Protein AF-A0A1M5HD59-F1 (afdb_monomer_lite)

Secondary structure (DSSP, 8-state):
--SSSTTS-----TT-HHHHHHHHHHHTHHHHHHTS---------------------PPEEEPP---EEEEEEEEEEE-SEEEEESS--EEEEETTEEEEEES---SS-EEEEEEEEEEEEEEEES-GGGEEEEEEEEEEESSEEEEEEEETT--EEEEEESSS--TTSSSS-S-----EEE---EE-HHHHHSS-TTPEEEEEEEEEEEEEE-EEEEEEEEE-HHHHEEEEEEE-HHHHHHHHHHHHHHHHTS-EEEEEEEEE---TTSEEEETTEEEEGGGSPPPSSTT--TTEEEEEEEEE---EEE--

pLDDT: mean 87.32, std 13.29, range [47.0, 98.56]

Foldseek 3Di:
DPPVPVPDPDDDCPPPPVVVVVVVCVVCVVVVVVVVDDDPDDDDDDDDDDPDDDDDDWDWDADPWLFDWDKKFKDWAFAQKFWDDFDFDWAAPDAQKIKTKFFDPDWQPDEDAQDKDKGKTKMAGQHLPFWPFKWQFKKKKFQKKWKWKAAVVPTDTQDIDDDDDRPPVDDDHLHPVDTDMGTPRTTPSCRSNVDDRGGMMMIMMMGGDHGTMDIMTMMMIGGNQLRRIPDTDMDDPSVLVSLQVQVVCVVVVQKDDDKDQPAAQADPQQWHAHSNHIHHQVSGDPDSHPPYGSRRRMITDGMGGDDIDTDD

Sequence (312 aa):
MLLDATNRSRPDFSNDPVLNLSKNTDDNIDVISSGFGDCSAETTVKKSMIQTHVPDYQHCQRVEDQSADCEITHRYDASVIKHYDGPYNLKSCGTGCAELWIGKVGDNYWGGYCKIYEQYTRVQVTNPAAIVSATLEYAKWDDYMQVWVGKSGQEKKVWQGPNGNFPPETDGRCELSTSWERNPNTDVTQYFKNVNPGDVVTFKIRVSVSGNGEGFGRIRIHYDPAKAITKDEWSPQTCISAANTVIDGLKDGFAEGNVSCIDNSTDASGCTVVNGVRICGSQLSPSPINNIPPLCKKVSVKGSYDFCWFLL

Organism: NCBI:txid1123492

Radius of gyration: 49.55 Å; chains: 1; bounding box: 85×53×155 Å

Structure (mmCIF, N/CA/C/O backbone):
data_AF-A0A1M5HD59-F1
#
_entry.id   AF-A0A1M5HD59-F1
#
loop_
_atom_site.group_PDB
_atom_site.id
_atom_site.type_symbol
_atom_site.label_atom_id
_atom_site.label_alt_id
_atom_site.label_comp_id
_atom_site.label_asym_id
_atom_site.label_entity_id
_atom_site.label_seq_id
_atom_site.pdbx_PDB_ins_code
_atom_site.Cartn_x
_atom_site.Cartn_y
_atom_site.Cartn_z
_atom_site.occupancy
_atom_site.B_iso_or_equiv
_atom_site.auth_seq_id
_atom_site.auth_comp_id
_atom_site.auth_asym_id
_atom_site.auth_atom_id
_atom_site.pdbx_PDB_model_num
ATOM 1 N N . MET A 1 1 ? -20.603 -37.152 110.179 1.00 47.34 1 MET A N 1
ATOM 2 C CA . MET A 1 1 ? -19.918 -35.843 110.217 1.00 47.34 1 MET A CA 1
ATOM 3 C C . MET A 1 1 ? -20.963 -34.765 110.520 1.00 47.34 1 MET A C 1
ATOM 5 O O . MET A 1 1 ? -21.450 -34.109 109.619 1.00 47.34 1 MET A O 1
ATOM 9 N N . LEU A 1 2 ? -21.408 -34.694 111.780 1.00 50.03 2 LEU A N 1
ATOM 10 C CA . LEU A 1 2 ? -22.410 -33.734 112.293 1.00 50.03 2 LEU A CA 1
ATOM 11 C C . LEU A 1 2 ? -22.159 -33.387 113.781 1.00 50.03 2 LEU A C 1
ATOM 13 O O . LEU A 1 2 ? -22.925 -32.645 114.379 1.00 50.03 2 LEU A O 1
ATOM 17 N N . LEU A 1 3 ? -21.080 -33.914 114.379 1.00 54.75 3 LEU A N 1
ATOM 18 C CA . LEU A 1 3 ? -20.761 -33.789 115.809 1.00 54.75 3 LEU A CA 1
ATOM 19 C C . LEU A 1 3 ? -19.618 -32.796 116.105 1.00 54.75 3 LEU A C 1
ATOM 21 O O . LEU A 1 3 ? -19.398 -32.473 117.262 1.00 54.75 3 LEU A O 1
ATOM 25 N N . ASP A 1 4 ? -18.944 -32.252 115.084 1.00 53.78 4 ASP A N 1
ATOM 26 C CA . ASP A 1 4 ? -17.850 -31.268 115.247 1.00 53.78 4 ASP A CA 1
ATOM 27 C C . ASP A 1 4 ? -18.308 -29.795 115.185 1.00 53.78 4 ASP A C 1
ATOM 29 O O . ASP A 1 4 ? -17.497 -28.871 115.263 1.00 53.78 4 ASP A O 1
ATOM 33 N N . ALA A 1 5 ? -19.611 -29.539 115.028 1.00 58.25 5 ALA A N 1
ATOM 34 C CA . ALA A 1 5 ? -20.162 -28.180 114.959 1.00 58.25 5 ALA A CA 1
ATOM 35 C C . ALA A 1 5 ? -20.745 -27.681 116.295 1.00 58.25 5 ALA A C 1
ATOM 37 O O . ALA A 1 5 ? -20.927 -26.477 116.466 1.00 58.25 5 ALA A O 1
ATOM 38 N N . THR A 1 6 ? -21.025 -28.574 117.249 1.00 58.28 6 THR A N 1
ATOM 39 C CA . THR A 1 6 ? -21.633 -28.236 118.549 1.00 58.28 6 THR A CA 1
ATOM 40 C C . THR A 1 6 ? -20.643 -27.674 119.566 1.00 58.28 6 THR A C 1
ATOM 42 O O . THR A 1 6 ? -21.078 -27.025 120.510 1.00 58.28 6 THR A O 1
ATOM 45 N N . ASN A 1 7 ? -19.334 -27.869 119.366 1.00 56.62 7 ASN A N 1
ATOM 46 C CA . ASN A 1 7 ? -18.291 -27.442 120.309 1.00 56.62 7 ASN A CA 1
ATOM 47 C C . ASN A 1 7 ? -17.464 -26.236 119.821 1.00 56.62 7 ASN A C 1
ATOM 49 O O . ASN A 1 7 ? -16.378 -25.968 120.331 1.00 56.62 7 ASN A O 1
ATOM 53 N N . ARG A 1 8 ? -17.956 -25.509 118.809 1.00 58.41 8 ARG A N 1
ATOM 54 C CA . ARG A 1 8 ? -17.346 -24.246 118.375 1.00 58.41 8 ARG A CA 1
ATOM 55 C C . ARG A 1 8 ? -17.816 -23.125 119.298 1.00 58.41 8 ARG A C 1
ATOM 57 O O . ARG A 1 8 ? -19.021 -22.963 119.487 1.00 58.41 8 ARG A O 1
ATOM 64 N N . SER A 1 9 ? -16.883 -22.341 119.838 1.00 63.44 9 SER A N 1
ATOM 65 C CA . SER A 1 9 ? -17.206 -21.093 120.531 1.00 63.44 9 SER A CA 1
ATOM 66 C C . SER A 1 9 ? -18.021 -20.211 119.585 1.00 63.44 9 SER A C 1
ATOM 68 O O . SER A 1 9 ? -17.543 -19.789 118.531 1.00 63.44 9 SER A O 1
ATOM 70 N N . ARG A 1 10 ? -19.297 -19.988 119.912 1.00 66.94 10 ARG A N 1
ATOM 71 C CA . ARG A 1 10 ? -20.114 -19.024 119.176 1.00 66.94 10 ARG A CA 1
ATOM 72 C C . ARG A 1 10 ? -19.597 -17.630 119.530 1.00 66.94 10 ARG A C 1
ATOM 74 O O . ARG A 1 10 ? -19.487 -17.346 120.723 1.00 66.94 10 ARG A O 1
ATOM 81 N N . PRO A 1 11 ? -19.258 -16.788 118.542 1.00 68.06 11 PRO A N 1
ATOM 82 C CA . PRO A 1 11 ? -18.912 -15.404 118.817 1.00 68.06 11 PRO A CA 1
ATOM 83 C C . PRO A 1 11 ? -20.085 -14.724 119.529 1.00 68.06 11 PRO A C 1
ATOM 85 O O . PRO A 1 11 ? -21.240 -14.897 119.133 1.00 68.06 11 PRO A O 1
ATOM 88 N N . ASP A 1 12 ? -19.792 -14.005 120.608 1.00 74.81 12 ASP A N 1
ATOM 89 C CA . ASP A 1 12 ? -20.788 -13.222 121.327 1.00 74.81 12 ASP A CA 1
ATOM 90 C C . ASP A 1 12 ? -21.023 -11.903 120.582 1.00 74.81 12 ASP A C 1
ATOM 92 O O . ASP A 1 12 ? -20.152 -11.037 120.535 1.00 74.81 12 ASP A O 1
ATOM 96 N N . PHE A 1 13 ? -22.207 -11.768 119.986 1.00 74.81 13 PHE A N 1
ATOM 97 C CA . PHE A 1 13 ? -22.618 -10.577 119.241 1.00 74.81 13 PHE A CA 1
ATOM 98 C C . PHE A 1 13 ? -23.458 -9.604 120.084 1.00 74.81 13 PHE A C 1
ATOM 100 O O . PHE A 1 13 ? -24.088 -8.701 119.535 1.00 74.81 13 PHE A O 1
ATOM 107 N N . SER A 1 14 ? -23.508 -9.774 121.410 1.00 75.19 14 SER A N 1
ATOM 108 C CA . SER A 1 14 ? -24.253 -8.876 122.307 1.00 75.19 14 SER A CA 1
ATOM 109 C C . SER A 1 14 ? -23.778 -7.417 122.226 1.00 75.19 14 SER A C 1
ATOM 111 O O . SER A 1 14 ? -24.591 -6.500 122.329 1.00 75.19 14 SER A O 1
ATOM 113 N N . ASN A 1 15 ? -22.489 -7.201 121.947 1.00 77.38 15 ASN A N 1
ATOM 114 C CA . ASN A 1 15 ? -21.876 -5.879 121.789 1.00 77.38 15 ASN A CA 1
ATOM 115 C C . ASN A 1 15 ? -21.455 -5.569 120.342 1.00 77.38 15 ASN A C 1
ATOM 117 O O . ASN A 1 15 ? -20.675 -4.643 120.123 1.00 77.38 15 ASN A O 1
ATOM 121 N N . ASP A 1 16 ? -21.939 -6.332 119.356 1.00 81.50 16 ASP A N 1
ATOM 122 C CA . ASP A 1 16 ? -21.619 -6.074 117.952 1.00 81.50 16 ASP A CA 1
ATOM 123 C C . ASP A 1 16 ? -22.315 -4.778 117.477 1.00 81.50 16 ASP A C 1
ATOM 125 O O . ASP A 1 16 ? -23.548 -4.699 117.510 1.00 81.50 16 ASP A O 1
ATOM 129 N N . PRO A 1 17 ? -21.565 -3.747 117.043 1.00 81.12 17 PRO A N 1
ATOM 130 C CA . PRO A 1 17 ? -22.143 -2.455 116.671 1.00 81.12 17 PRO A CA 1
ATOM 131 C C . PRO A 1 17 ? -23.112 -2.539 115.487 1.00 81.12 17 PRO A C 1
ATOM 133 O O . PRO A 1 17 ? -24.072 -1.773 115.422 1.00 81.12 17 PRO A O 1
ATOM 136 N N . VAL A 1 18 ? -22.870 -3.466 114.556 1.00 81.75 18 VAL A N 1
ATOM 137 C CA . VAL A 1 18 ? -23.681 -3.638 113.347 1.00 81.75 18 VAL A CA 1
ATOM 138 C C . VAL A 1 18 ? -24.975 -4.365 113.696 1.00 81.75 18 VAL A C 1
ATOM 140 O O . VAL A 1 18 ? -26.053 -3.910 113.317 1.00 81.75 18 VAL A O 1
ATOM 143 N N . LEU A 1 19 ? -24.894 -5.437 114.490 1.00 82.62 19 LEU A N 1
ATOM 144 C CA . LEU A 1 19 ? -26.078 -6.176 114.931 1.00 82.62 19 LEU A CA 1
ATOM 145 C C . LEU A 1 19 ? -26.983 -5.317 115.829 1.00 82.62 19 LEU A C 1
ATOM 147 O O . LEU A 1 19 ? -28.208 -5.408 115.744 1.00 82.62 19 LEU A O 1
ATOM 151 N N . ASN A 1 20 ? -26.394 -4.463 116.667 1.00 83.06 20 ASN A N 1
ATOM 152 C CA . ASN A 1 20 ? -27.149 -3.553 117.526 1.00 83.06 20 ASN A CA 1
ATOM 153 C C . ASN A 1 20 ? -27.851 -2.442 116.732 1.00 83.06 20 ASN A C 1
ATOM 155 O O . ASN A 1 20 ? -28.972 -2.076 117.080 1.00 83.06 20 ASN A O 1
ATOM 159 N N . LEU A 1 21 ? -27.25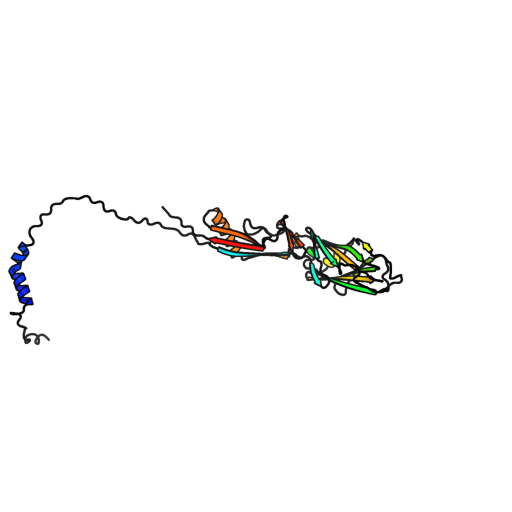8 -1.960 115.634 1.00 83.19 21 LEU A N 1
ATOM 160 C CA . LEU A 1 21 ? -27.923 -1.021 114.725 1.00 83.19 21 LEU A CA 1
ATOM 161 C C . LEU A 1 21 ? -29.128 -1.663 114.023 1.00 83.19 21 LEU A C 1
ATOM 163 O O . LEU A 1 21 ? -30.189 -1.043 113.931 1.00 83.19 21 LEU A O 1
ATOM 167 N N . SER A 1 22 ? -28.984 -2.906 113.554 1.00 82.25 22 SER A N 1
ATOM 168 C CA . SER A 1 22 ? -30.086 -3.636 112.918 1.00 82.25 22 SER A CA 1
ATOM 169 C C . SER A 1 22 ? -31.239 -3.877 113.893 1.00 82.25 22 SER A C 1
ATOM 171 O O . SER A 1 22 ? -32.378 -3.580 113.551 1.00 82.25 22 SER A O 1
ATOM 173 N N . LYS A 1 23 ? -30.946 -4.304 115.131 1.00 82.62 23 LYS A N 1
ATOM 174 C CA . LYS A 1 23 ? -31.964 -4.448 116.188 1.00 82.62 23 LYS A CA 1
ATOM 175 C C . LYS A 1 23 ? -32.664 -3.126 116.496 1.00 82.62 23 LYS A C 1
ATOM 177 O O . LYS A 1 23 ? -33.879 -3.093 116.573 1.00 82.62 23 LYS A O 1
ATOM 182 N N . ASN A 1 24 ? -31.912 -2.029 116.595 1.00 82.25 24 ASN A N 1
ATOM 183 C CA . ASN A 1 24 ? -32.491 -0.707 116.835 1.00 82.25 24 ASN A CA 1
ATOM 184 C C . ASN A 1 24 ? -33.415 -0.259 115.686 1.00 82.25 24 ASN A C 1
ATOM 186 O O . ASN A 1 24 ? -34.440 0.365 115.934 1.00 82.25 24 ASN A O 1
ATOM 190 N N . THR A 1 25 ? -33.077 -0.598 114.439 1.00 79.19 25 THR A N 1
ATOM 191 C CA . THR A 1 25 ? -33.908 -0.279 113.265 1.00 79.19 25 THR A CA 1
ATOM 192 C C . THR A 1 25 ? -35.214 -1.076 113.271 1.00 79.19 25 THR A C 1
ATOM 194 O O . THR A 1 25 ? -36.268 -0.494 113.027 1.00 79.19 25 THR A O 1
ATOM 197 N N . ASP A 1 26 ? -35.156 -2.368 113.604 1.00 81.19 26 ASP A N 1
ATOM 198 C CA . ASP A 1 26 ? -36.345 -3.219 113.757 1.00 81.19 26 ASP A CA 1
ATOM 199 C C . ASP A 1 26 ? -37.217 -2.771 114.942 1.00 81.19 26 ASP A C 1
ATOM 201 O O . ASP A 1 26 ? -38.430 -2.641 114.798 1.00 81.19 26 ASP A O 1
ATOM 205 N N . ASP A 1 27 ? -36.614 -2.450 116.090 1.00 82.94 27 ASP A N 1
ATOM 206 C CA . ASP A 1 27 ? -37.340 -1.993 117.284 1.00 82.94 27 ASP A CA 1
ATOM 207 C C . ASP A 1 27 ? -38.029 -0.629 117.069 1.00 82.94 27 ASP A C 1
ATOM 209 O O . ASP A 1 27 ? -38.983 -0.294 117.771 1.00 82.94 27 ASP A O 1
ATOM 213 N N . ASN A 1 28 ? -37.566 0.163 116.094 1.00 78.50 28 ASN A N 1
ATOM 214 C CA . ASN A 1 28 ? -38.138 1.462 115.723 1.00 78.50 28 ASN A CA 1
ATOM 215 C C . ASN A 1 28 ? -38.838 1.440 114.351 1.00 78.50 28 ASN A C 1
ATOM 217 O O . ASN A 1 28 ? -39.104 2.505 113.778 1.00 78.50 28 ASN A O 1
ATOM 221 N N . ILE A 1 29 ? -39.167 0.253 113.823 1.00 77.00 29 ILE A N 1
ATOM 222 C CA . ILE A 1 29 ? -39.794 0.102 112.503 1.00 77.00 29 ILE A CA 1
ATOM 223 C C . ILE A 1 29 ? -41.132 0.848 112.416 1.00 77.00 29 ILE A C 1
ATOM 225 O O . ILE A 1 29 ? -41.450 1.420 111.376 1.00 77.00 29 ILE A O 1
ATOM 229 N N . ASP A 1 30 ? -41.869 0.947 113.525 1.00 74.38 30 ASP A N 1
ATOM 230 C CA . ASP A 1 30 ? -43.145 1.662 113.588 1.00 74.38 30 ASP A CA 1
ATOM 231 C C . ASP A 1 30 ? -42.960 3.177 113.383 1.00 74.38 30 ASP A C 1
ATOM 233 O O . ASP A 1 30 ? -43.722 3.807 112.646 1.00 74.38 30 ASP A O 1
ATOM 237 N N . VAL A 1 31 ? -41.888 3.765 113.931 1.00 72.06 31 VAL A N 1
ATOM 238 C CA . VAL A 1 31 ? -41.534 5.183 113.723 1.00 72.06 31 VAL A CA 1
ATOM 239 C C . VAL A 1 31 ? -41.096 5.422 112.278 1.00 72.06 31 VAL A C 1
ATOM 241 O O . VAL A 1 31 ? -41.508 6.405 111.663 1.00 72.06 31 VAL A O 1
ATOM 244 N N . ILE A 1 32 ? -40.320 4.501 111.704 1.00 64.00 32 ILE A N 1
ATOM 245 C CA . ILE A 1 32 ? -39.890 4.558 110.301 1.00 64.00 32 ILE A CA 1
ATOM 246 C C . ILE A 1 32 ? -41.101 4.431 109.362 1.00 64.00 32 ILE A C 1
ATOM 248 O O . ILE A 1 32 ? -41.210 5.179 108.390 1.00 64.00 32 ILE A O 1
ATOM 252 N N . SER A 1 33 ? -42.050 3.549 109.683 1.00 66.06 33 SER A N 1
ATOM 253 C CA . SER A 1 33 ? -43.270 3.329 108.899 1.00 66.06 33 SER A CA 1
ATOM 254 C C . SER A 1 33 ? -44.209 4.541 108.907 1.00 66.06 33 SER A C 1
ATOM 256 O O . SER A 1 33 ? -44.838 4.832 107.892 1.00 66.06 33 SER A O 1
ATOM 258 N N . SER A 1 34 ? -44.225 5.321 109.996 1.00 66.25 34 SER A N 1
ATOM 259 C CA . SER A 1 34 ? -45.020 6.554 110.098 1.00 66.25 34 SER A CA 1
ATOM 260 C C . SER A 1 34 ? -44.569 7.671 109.139 1.00 66.25 34 SER A C 1
ATOM 262 O O . SER A 1 34 ? -45.355 8.563 108.819 1.00 66.25 34 SER A O 1
ATOM 264 N N . GLY A 1 35 ? -43.326 7.607 108.637 1.00 61.75 35 GLY A N 1
ATOM 265 C CA . GLY A 1 35 ? -42.782 8.523 107.628 1.00 61.75 35 GLY A CA 1
ATOM 266 C C . GLY A 1 35 ? -43.200 8.201 106.188 1.00 61.75 35 GLY A C 1
ATOM 267 O O . GLY A 1 35 ? -43.028 9.037 105.303 1.00 61.75 35 GLY A O 1
ATOM 268 N N . PHE A 1 36 ? -43.785 7.025 105.947 1.00 64.88 36 PHE A N 1
ATOM 269 C CA . PHE A 1 36 ? -44.321 6.606 104.647 1.00 64.88 36 PHE A CA 1
ATOM 270 C C . PHE A 1 36 ? -45.836 6.854 104.571 1.00 64.88 36 PHE A C 1
ATOM 272 O O . PHE A 1 36 ? -46.608 5.972 104.200 1.00 64.88 36 PHE A O 1
ATOM 279 N N . GLY A 1 37 ? -46.254 8.059 104.975 1.00 57.94 37 GLY A N 1
ATOM 280 C CA . GLY A 1 37 ? -47.652 8.479 105.037 1.00 57.94 37 GLY A CA 1
ATOM 281 C C . GLY A 1 37 ? -48.411 8.342 103.710 1.00 57.94 37 GLY A C 1
ATOM 282 O O . GLY A 1 37 ? -47.865 8.595 102.638 1.00 57.94 37 GLY A O 1
ATOM 283 N N . ASP A 1 38 ? -49.680 7.946 103.847 1.00 59.62 38 ASP A N 1
ATOM 284 C CA . ASP A 1 38 ? -50.772 7.864 102.865 1.00 59.62 38 ASP A CA 1
ATOM 285 C C . ASP A 1 38 ? -50.525 8.573 101.518 1.00 59.62 38 ASP A C 1
ATOM 287 O O . ASP A 1 38 ? -50.699 9.785 101.365 1.00 59.62 38 ASP A O 1
ATOM 291 N N . CYS A 1 39 ? -50.201 7.795 100.484 1.00 56.88 39 CYS A N 1
ATOM 292 C CA . CYS A 1 39 ? -50.244 8.275 99.106 1.00 56.88 39 CYS A CA 1
ATOM 293 C C . CYS A 1 39 ? -51.705 8.372 98.632 1.00 56.88 39 CYS A C 1
ATOM 295 O O . CYS A 1 39 ? -52.216 7.453 97.991 1.00 56.88 39 CYS A O 1
ATOM 297 N N . SER A 1 40 ? -52.381 9.496 98.876 1.00 64.94 40 SER A N 1
ATOM 298 C CA . SER A 1 40 ? -53.575 9.848 98.097 1.00 64.94 40 SER A CA 1
ATOM 299 C C . SER A 1 40 ? -53.141 10.414 96.738 1.00 64.94 40 SER A C 1
ATOM 301 O O . SER A 1 40 ? -52.566 11.500 96.670 1.00 64.94 40 SER A O 1
ATOM 303 N N . ALA A 1 41 ? -53.386 9.678 95.652 1.00 56.69 41 ALA A N 1
ATOM 304 C CA . ALA A 1 41 ? -53.026 10.096 94.298 1.00 56.69 41 ALA A CA 1
ATOM 305 C C . ALA A 1 41 ? -54.149 10.922 93.641 1.00 56.69 41 ALA A C 1
ATOM 307 O O . ALA A 1 41 ? -55.223 10.395 93.349 1.00 56.69 41 ALA A O 1
ATOM 308 N N . GLU A 1 42 ? -53.889 12.195 93.335 1.00 56.62 42 GLU A N 1
ATOM 309 C CA . GLU A 1 42 ? -54.708 12.973 92.396 1.00 56.62 42 GLU A CA 1
ATOM 310 C C . GLU A 1 42 ? -54.267 12.686 90.951 1.00 56.62 42 GLU A C 1
ATOM 312 O O . GLU A 1 42 ? -53.124 12.933 90.563 1.00 56.62 42 GLU A O 1
ATOM 317 N N . THR A 1 43 ? -55.177 12.183 90.115 1.00 50.88 43 THR A N 1
ATOM 318 C CA . THR A 1 43 ? -54.927 11.966 88.682 1.00 50.88 43 THR A CA 1
ATOM 319 C C . THR A 1 43 ? -55.244 13.233 87.890 1.00 50.88 43 THR A C 1
ATOM 321 O O . THR A 1 43 ? -56.374 13.460 87.467 1.00 50.88 43 THR A O 1
ATOM 324 N N . THR A 1 44 ? -54.233 14.065 87.632 1.00 59.38 44 THR A N 1
ATOM 325 C CA . THR A 1 44 ? -54.330 15.127 86.615 1.00 59.38 44 THR A CA 1
ATOM 326 C C . THR A 1 44 ? -53.630 14.701 85.325 1.00 59.38 44 THR A C 1
ATOM 328 O O . THR A 1 44 ? -52.411 14.553 85.265 1.00 59.38 44 THR A O 1
ATOM 331 N N . VAL A 1 45 ? -54.402 14.515 84.249 1.00 56.12 45 VAL A N 1
ATOM 332 C CA . VAL A 1 45 ? -53.867 14.233 82.908 1.00 56.12 45 VAL A CA 1
ATOM 333 C C . VAL A 1 45 ? -53.370 15.541 82.286 1.00 56.12 45 VAL A C 1
ATOM 335 O O . VAL A 1 45 ? -54.150 16.313 81.729 1.00 56.12 45 VAL A O 1
ATOM 338 N N . LYS A 1 46 ? -52.062 15.806 82.352 1.00 60.16 46 LYS A N 1
ATOM 339 C CA . LYS A 1 46 ? -51.435 16.865 81.547 1.00 60.16 46 LYS A CA 1
ATOM 340 C C . LYS A 1 46 ? -51.111 16.316 80.159 1.00 60.16 46 LYS A C 1
ATOM 342 O O . LYS A 1 46 ? -50.238 15.464 80.017 1.00 60.16 46 LYS A O 1
ATOM 347 N N . LYS A 1 47 ? -51.792 16.816 79.122 1.00 54.16 47 LYS A N 1
ATOM 348 C CA . LYS A 1 47 ? -51.393 16.565 77.729 1.00 54.16 47 LYS A CA 1
ATOM 349 C C . LYS A 1 47 ? -50.022 17.199 77.484 1.00 54.16 47 LYS A C 1
ATOM 351 O O . LYS A 1 47 ? -49.895 18.418 77.482 1.00 54.16 47 LYS A O 1
ATOM 356 N N . SER A 1 48 ? -49.023 16.355 77.269 1.00 58.97 48 SER A N 1
ATOM 357 C CA . SER A 1 48 ? -47.694 16.727 76.793 1.00 58.97 48 SER A CA 1
ATOM 358 C C . SER A 1 48 ? -47.524 16.176 75.379 1.00 58.97 48 SER A C 1
ATOM 360 O O . SER A 1 48 ? -47.882 15.026 75.124 1.00 58.97 48 SER A O 1
ATOM 362 N N . MET A 1 49 ? -47.014 16.990 74.453 1.00 59.34 49 MET A N 1
ATOM 363 C CA . MET A 1 49 ? -46.573 16.510 73.144 1.00 59.34 49 MET A CA 1
ATOM 364 C C . MET A 1 49 ? -45.104 16.108 73.252 1.00 59.34 49 MET A C 1
ATOM 366 O O . MET A 1 49 ? -44.238 16.958 73.440 1.00 59.34 49 MET A O 1
ATOM 370 N N . ILE A 1 50 ? -44.828 14.813 73.126 1.00 61.41 50 ILE A N 1
ATOM 371 C CA . ILE A 1 50 ? -43.467 14.302 72.963 1.00 61.41 50 ILE A CA 1
ATOM 372 C C . ILE A 1 50 ? -43.156 14.382 71.465 1.00 61.41 50 ILE A C 1
ATOM 374 O O . ILE A 1 50 ? -43.763 13.655 70.679 1.00 61.41 50 ILE A O 1
ATOM 378 N N . GLN A 1 51 ? -42.241 15.263 71.048 1.00 60.66 51 GLN A N 1
ATOM 379 C CA . GLN A 1 51 ? -41.669 15.174 69.701 1.00 60.66 51 GLN A CA 1
ATOM 380 C C . GLN A 1 51 ? -40.779 13.931 69.657 1.00 60.66 51 GLN A C 1
ATOM 382 O O . GLN A 1 51 ? -39.682 13.927 70.209 1.00 60.66 51 GLN A O 1
ATOM 387 N N . THR A 1 52 ? -41.273 12.857 69.046 1.00 59.94 52 THR A N 1
ATOM 388 C CA . THR A 1 52 ? -40.453 11.685 68.745 1.00 59.94 52 THR A CA 1
ATOM 389 C C . THR A 1 52 ? -39.888 11.835 67.337 1.00 59.94 52 THR A C 1
ATOM 391 O O . THR A 1 52 ? -40.606 12.224 66.415 1.00 59.94 52 THR A O 1
ATOM 394 N N . HIS A 1 53 ? -38.597 11.561 67.165 1.00 64.69 53 HIS A N 1
ATOM 395 C CA . HIS A 1 53 ? -38.005 11.454 65.840 1.00 64.69 53 HIS A CA 1
ATOM 396 C C . HIS A 1 53 ? -38.473 10.129 65.234 1.00 64.69 53 HIS A C 1
ATOM 398 O O . HIS A 1 53 ? -38.015 9.070 65.656 1.00 64.69 53 HIS A O 1
ATOM 404 N N . VAL A 1 54 ? -39.366 10.178 64.248 1.00 71.25 54 VAL A N 1
ATOM 405 C CA . VAL A 1 54 ? -39.664 9.020 63.396 1.00 71.25 54 VAL A CA 1
ATOM 406 C C . VAL A 1 54 ? -38.598 8.999 62.301 1.00 71.25 54 VAL A C 1
ATOM 408 O O . VAL A 1 54 ? -38.573 9.929 61.496 1.00 71.25 54 VAL A O 1
ATOM 411 N N . PRO A 1 55 ? -37.665 8.030 62.286 1.00 64.94 55 PRO A N 1
ATOM 412 C CA . PRO A 1 55 ? -36.673 7.961 61.227 1.00 64.94 55 PRO A CA 1
ATOM 413 C C . PRO A 1 55 ? -37.353 7.608 59.911 1.00 64.94 55 PRO A C 1
ATOM 415 O O . PRO A 1 55 ? -38.118 6.647 59.848 1.00 64.94 55 PRO A O 1
ATOM 418 N N . ASP A 1 56 ? -37.067 8.391 58.876 1.00 71.06 56 ASP A N 1
ATOM 419 C CA . ASP A 1 56 ? -37.408 8.029 57.508 1.00 71.06 56 ASP A CA 1
ATOM 420 C C . ASP A 1 56 ? -36.396 6.980 57.029 1.00 71.06 56 ASP A C 1
ATOM 422 O O . ASP A 1 56 ? -35.216 7.275 56.817 1.00 71.06 56 ASP A O 1
ATOM 426 N N . TYR A 1 57 ? -3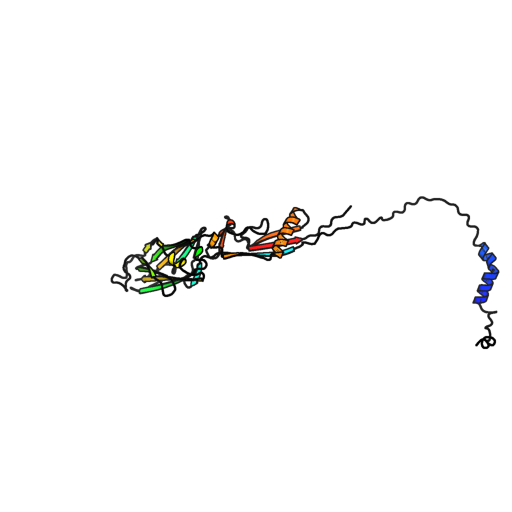6.837 5.724 56.962 1.00 64.94 57 TYR A N 1
ATOM 427 C CA . TYR A 1 57 ? -36.020 4.612 56.494 1.00 64.94 57 TYR A CA 1
ATOM 428 C C . TYR A 1 57 ? -36.223 4.446 54.996 1.00 64.94 57 TYR A C 1
ATOM 430 O O . TYR A 1 57 ? -37.161 3.790 54.552 1.00 64.94 57 TYR A O 1
ATOM 438 N N . GLN A 1 58 ? -35.307 5.012 54.220 1.00 64.00 58 GLN A N 1
ATOM 439 C CA . GLN A 1 58 ? -35.314 4.844 52.778 1.00 64.00 58 GLN A CA 1
ATOM 440 C C . GLN A 1 58 ? -34.455 3.636 52.386 1.00 64.00 58 GLN A C 1
ATOM 442 O O . GLN A 1 58 ? -33.291 3.521 52.779 1.00 64.00 58 GLN A O 1
ATOM 447 N N . HIS A 1 59 ? -35.026 2.720 51.605 1.00 59.19 59 HIS A N 1
ATOM 448 C CA . HIS A 1 59 ? -34.296 1.592 51.035 1.00 59.19 59 HIS A CA 1
ATOM 449 C C . HIS A 1 59 ? -33.926 1.904 49.588 1.00 59.19 59 HIS A C 1
ATOM 451 O O . HIS A 1 59 ? -34.797 2.181 48.767 1.00 59.19 59 HIS A O 1
ATOM 457 N N . CYS A 1 60 ? -32.630 1.831 49.280 1.00 62.16 60 CYS A N 1
ATOM 458 C CA . CYS A 1 60 ? -32.150 1.872 47.907 1.00 62.16 60 CYS A CA 1
ATOM 459 C C . CYS A 1 60 ? -31.947 0.450 47.383 1.00 62.16 60 CYS A C 1
ATOM 461 O O . CYS A 1 60 ? -31.175 -0.331 47.949 1.00 62.16 60 CYS A O 1
ATOM 463 N N . GLN A 1 61 ? -32.599 0.131 46.267 1.00 61.06 61 GLN A N 1
ATOM 464 C CA . GLN A 1 61 ? -32.183 -0.990 45.434 1.00 61.06 61 GLN A CA 1
ATOM 465 C C . GLN A 1 61 ? -31.027 -0.515 44.550 1.00 61.06 61 GLN A C 1
ATOM 467 O O . GLN A 1 61 ? -31.224 0.294 43.644 1.00 61.06 61 GLN A O 1
ATOM 472 N N . ARG A 1 62 ? -29.812 -0.997 44.835 1.00 59.72 62 ARG A N 1
ATOM 473 C CA . ARG A 1 62 ? -28.658 -0.769 43.959 1.00 59.72 62 ARG A CA 1
ATOM 474 C C . ARG A 1 62 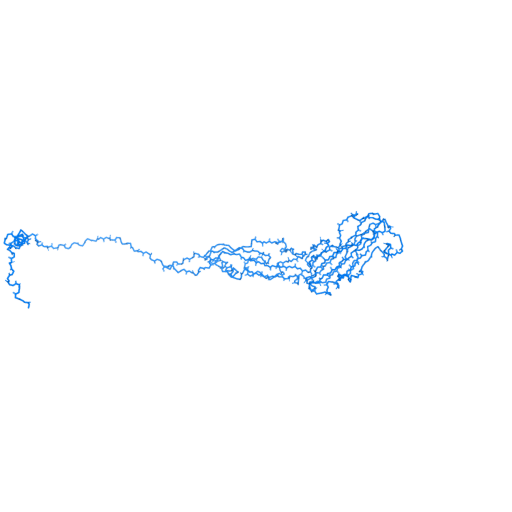? -28.821 -1.618 42.706 1.00 59.72 62 ARG A C 1
ATOM 476 O O . ARG A 1 62 ? -28.938 -2.839 42.802 1.00 59.72 62 ARG A O 1
ATOM 483 N N . VAL A 1 63 ? -28.826 -0.960 41.553 1.00 66.31 63 VAL A N 1
ATOM 484 C CA . VAL A 1 63 ? -28.689 -1.629 40.256 1.00 66.31 63 VAL A CA 1
ATOM 485 C C . VAL A 1 63 ? -27.296 -2.263 40.174 1.00 66.31 63 VAL A C 1
ATOM 487 O O . VAL A 1 63 ? -26.377 -1.833 40.879 1.00 66.31 63 VAL A O 1
ATOM 490 N N . GLU A 1 64 ? -27.134 -3.306 39.355 1.00 70.75 64 GLU A N 1
ATOM 491 C CA . GLU A 1 64 ? -25.803 -3.860 39.087 1.00 70.75 64 GLU A CA 1
ATOM 492 C C . GLU A 1 64 ? -24.878 -2.755 38.569 1.00 70.75 64 GLU A C 1
ATOM 494 O O . GLU A 1 64 ? -25.237 -2.006 37.661 1.00 70.75 64 GLU A O 1
ATOM 499 N N . ASP A 1 65 ? -23.694 -2.648 39.170 1.00 76.88 65 ASP A N 1
ATOM 500 C CA . ASP A 1 65 ? -22.698 -1.654 38.789 1.00 76.88 65 ASP A CA 1
ATOM 501 C C . ASP A 1 65 ? -22.076 -2.047 37.444 1.00 76.88 65 ASP A C 1
ATOM 503 O O . ASP A 1 65 ? -21.350 -3.037 37.342 1.00 76.88 65 ASP A O 1
ATOM 507 N N . GLN A 1 66 ? -22.399 -1.269 36.413 1.00 82.50 66 GLN A N 1
ATOM 508 C CA . GLN A 1 66 ? -21.888 -1.424 35.051 1.00 82.50 66 GLN A CA 1
ATOM 509 C C . GLN A 1 66 ? -20.850 -0.337 34.715 1.00 82.50 66 GLN A C 1
ATOM 511 O O . GLN A 1 66 ? -20.626 -0.027 33.541 1.00 82.50 66 GLN A O 1
ATOM 516 N N . SER A 1 67 ? -20.233 0.276 35.734 1.00 87.00 67 SER A N 1
ATOM 517 C CA . SER A 1 67 ? -19.175 1.273 35.551 1.00 87.00 67 SER A CA 1
ATOM 518 C C . SER A 1 67 ? -17.997 0.692 34.772 1.00 87.00 67 SER A C 1
ATOM 520 O O . SER A 1 67 ? -17.604 -0.463 34.948 1.00 87.00 67 SER A O 1
ATOM 522 N N . ALA A 1 68 ? -17.405 1.512 33.910 1.00 91.00 68 ALA A N 1
ATOM 523 C CA . ALA A 1 68 ? -16.313 1.101 33.046 1.00 91.00 68 ALA A CA 1
ATOM 524 C C . ALA A 1 68 ? -15.306 2.235 32.854 1.00 91.00 68 ALA A C 1
ATOM 526 O O . ALA A 1 68 ? -15.680 3.357 32.521 1.00 91.00 68 ALA A O 1
ATOM 527 N N . ASP A 1 69 ? -14.023 1.913 33.001 1.00 95.88 69 ASP A N 1
ATOM 528 C CA . ASP A 1 69 ? -12.903 2.736 32.542 1.00 95.88 69 ASP A CA 1
ATOM 529 C C . ASP A 1 69 ? -11.967 1.832 31.737 1.00 95.88 69 ASP A C 1
ATOM 531 O O . ASP A 1 69 ? -11.262 0.980 32.288 1.00 95.88 69 ASP A O 1
ATOM 535 N N . CYS A 1 70 ? -12.062 1.913 30.412 1.00 96.75 70 CYS A N 1
ATOM 536 C CA . CYS A 1 70 ? -11.305 1.050 29.515 1.00 96.75 70 CYS A CA 1
ATOM 537 C C . CYS A 1 70 ? -11.108 1.677 28.129 1.00 96.75 70 CYS A C 1
ATOM 539 O O . CYS A 1 70 ? -11.761 2.648 27.744 1.00 96.75 70 CYS A O 1
ATOM 541 N N . GLU A 1 71 ? -10.186 1.099 27.356 1.00 97.75 71 GLU A N 1
ATOM 542 C CA . GLU A 1 71 ? -9.928 1.491 25.971 1.00 97.75 71 GLU A CA 1
ATOM 543 C C . GLU A 1 71 ? -10.238 0.348 25.003 1.00 97.75 71 GLU A C 1
ATOM 545 O O . GLU A 1 71 ? -9.915 -0.818 25.251 1.00 97.75 71 GLU A O 1
ATOM 550 N N . ILE A 1 72 ? -10.816 0.703 23.856 1.00 98.00 72 ILE A N 1
ATOM 551 C CA . ILE A 1 72 ? -11.064 -0.207 22.736 1.00 98.00 72 ILE A CA 1
ATOM 552 C C . ILE A 1 72 ? -10.119 0.180 21.609 1.00 98.00 72 ILE A C 1
ATOM 554 O O . ILE A 1 72 ? -10.010 1.349 21.247 1.00 98.00 72 ILE A O 1
ATOM 558 N N . THR A 1 73 ? -9.448 -0.809 21.034 1.00 97.81 73 THR A N 1
ATOM 559 C CA . THR A 1 73 ? -8.596 -0.658 19.857 1.00 97.81 73 THR A CA 1
ATOM 560 C C . THR A 1 73 ? -9.269 -1.275 18.638 1.00 97.81 73 THR A C 1
ATOM 562 O O . THR A 1 73 ? -9.662 -2.447 18.660 1.00 97.81 73 THR A O 1
ATOM 565 N N . HIS A 1 74 ? -9.311 -0.512 17.550 1.00 96.94 74 HIS A N 1
ATOM 566 C CA . HIS A 1 74 ? -9.662 -0.987 16.219 1.00 96.94 74 HIS A CA 1
ATOM 567 C C . HIS A 1 74 ? -8.391 -1.191 15.399 1.00 96.94 74 HIS A C 1
ATOM 569 O O . HIS A 1 74 ? -7.663 -0.250 15.074 1.00 96.94 74 HIS A O 1
ATOM 575 N N . ARG A 1 75 ? -8.088 -2.448 15.091 1.00 94.31 75 ARG A N 1
ATOM 576 C CA . ARG A 1 75 ? -6.943 -2.828 14.268 1.00 94.31 75 ARG A CA 1
ATOM 577 C C . ARG A 1 75 ? -7.431 -3.069 12.852 1.00 94.31 75 ARG A C 1
ATOM 579 O O . ARG A 1 75 ? -7.906 -4.160 12.551 1.00 94.31 75 ARG A O 1
ATOM 586 N N . TYR A 1 76 ? -7.260 -2.072 11.995 1.00 92.25 76 TYR A N 1
ATOM 587 C CA . TYR A 1 76 ? -7.435 -2.222 10.558 1.00 92.25 76 TYR A CA 1
ATOM 588 C C . TYR A 1 76 ? -6.112 -2.053 9.817 1.00 92.25 76 TYR A C 1
ATOM 590 O O . TYR A 1 76 ? -5.233 -1.300 10.240 1.00 92.25 76 TYR A O 1
ATOM 598 N N . ASP A 1 77 ? -5.972 -2.772 8.710 1.00 90.62 77 ASP A N 1
ATOM 599 C CA . ASP A 1 77 ? -4.825 -2.675 7.813 1.00 90.62 77 ASP A CA 1
ATOM 600 C C . ASP A 1 77 ? -5.293 -2.892 6.373 1.00 90.62 77 ASP A C 1
ATOM 602 O O . ASP A 1 77 ? -6.253 -3.627 6.122 1.00 90.62 77 ASP A O 1
ATOM 606 N N . ALA A 1 78 ? -4.614 -2.249 5.430 1.00 90.62 78 ALA A N 1
ATOM 607 C CA . ALA A 1 78 ? -4.894 -2.387 4.012 1.00 90.62 78 ALA A CA 1
ATOM 608 C C . ALA A 1 78 ? -3.599 -2.330 3.207 1.00 90.62 78 ALA A C 1
ATOM 610 O O . ALA A 1 78 ? -2.718 -1.506 3.461 1.00 90.62 78 ALA A O 1
ATOM 611 N N . SER A 1 79 ? -3.460 -3.236 2.244 1.00 90.62 79 SER A N 1
ATOM 612 C CA . SER A 1 79 ? -2.270 -3.336 1.406 1.00 90.62 79 SER A CA 1
ATOM 613 C C . SER A 1 79 ? -2.545 -4.234 0.203 1.00 90.62 79 SER A C 1
ATOM 615 O O . SER A 1 79 ? -3.138 -5.301 0.333 1.00 90.62 79 SER A O 1
ATOM 617 N N . VAL A 1 80 ? -2.056 -3.818 -0.964 1.00 94.38 80 VAL A N 1
ATOM 618 C CA . VAL A 1 80 ? -1.979 -4.667 -2.170 1.00 94.38 80 VAL A CA 1
ATOM 619 C C . VAL A 1 80 ? -0.538 -5.009 -2.535 1.00 94.38 80 VAL A C 1
ATOM 621 O O . VAL A 1 80 ? -0.257 -6.092 -3.049 1.00 94.38 80 VAL A O 1
ATOM 624 N N . ILE A 1 81 ? 0.381 -4.101 -2.203 1.00 93.69 81 ILE A N 1
ATOM 625 C CA . ILE A 1 81 ? 1.825 -4.284 -2.262 1.00 93.69 81 ILE A CA 1
ATOM 626 C C . ILE A 1 81 ? 2.481 -3.623 -1.044 1.00 93.69 81 ILE A C 1
ATOM 628 O O . ILE A 1 81 ? 1.902 -2.726 -0.424 1.00 93.69 81 ILE A O 1
ATOM 632 N N . LYS A 1 82 ? 3.701 -4.048 -0.720 1.00 91.75 82 LYS A N 1
ATOM 633 C CA . LYS A 1 82 ? 4.583 -3.425 0.274 1.00 91.75 82 LYS A CA 1
ATOM 634 C C . LYS A 1 82 ? 5.958 -3.195 -0.338 1.00 91.75 82 LYS A C 1
ATOM 636 O O . LYS A 1 82 ? 6.381 -3.933 -1.228 1.00 91.75 82 LYS A O 1
ATOM 641 N N . HIS A 1 83 ? 6.654 -2.165 0.134 1.00 92.19 83 HIS A N 1
ATOM 642 C CA . HIS A 1 83 ? 8.071 -2.000 -0.185 1.00 92.19 83 HIS A CA 1
ATOM 643 C C . HIS A 1 83 ? 8.860 -3.210 0.293 1.00 92.19 83 HIS A C 1
ATOM 645 O O . HIS A 1 83 ? 8.570 -3.746 1.360 1.00 92.19 83 HIS A O 1
ATOM 651 N N . TYR A 1 84 ? 9.837 -3.623 -0.507 1.00 93.12 84 TYR A N 1
ATOM 652 C CA . TYR A 1 84 ? 10.761 -4.684 -0.137 1.00 93.12 84 TYR A CA 1
ATOM 653 C C . TYR A 1 84 ? 12.209 -4.187 -0.175 1.00 93.12 84 TYR A C 1
ATOM 655 O O . TYR A 1 84 ? 12.934 -4.352 0.799 1.00 93.12 84 TYR A O 1
ATOM 663 N N . ASP A 1 85 ? 12.631 -3.564 -1.282 1.00 93.50 85 ASP A N 1
ATOM 664 C CA . ASP A 1 85 ? 14.007 -3.088 -1.466 1.00 93.50 85 ASP A CA 1
ATOM 665 C C . ASP A 1 85 ? 14.102 -2.036 -2.591 1.00 93.50 85 ASP A C 1
ATOM 667 O O . ASP A 1 85 ? 13.209 -1.916 -3.437 1.00 93.50 85 ASP A O 1
ATOM 671 N N . GLY A 1 86 ? 15.198 -1.277 -2.612 1.00 91.19 86 GLY A N 1
ATOM 672 C CA . GLY A 1 86 ? 15.459 -0.217 -3.585 1.00 91.19 86 GLY A CA 1
ATOM 673 C C . GLY A 1 86 ? 14.744 1.102 -3.270 1.00 91.19 86 GLY A C 1
ATOM 674 O O . GLY A 1 86 ? 14.149 1.246 -2.198 1.00 91.19 86 GLY A O 1
ATOM 675 N N . PRO A 1 87 ? 14.795 2.089 -4.187 1.00 87.75 87 PRO A N 1
ATOM 676 C CA . PRO A 1 87 ? 14.136 3.378 -3.998 1.00 87.75 87 PRO A CA 1
ATOM 677 C C . PRO A 1 87 ? 12.647 3.200 -3.685 1.00 87.75 87 PRO A C 1
ATOM 679 O O . PRO A 1 87 ? 11.914 2.586 -4.463 1.00 87.75 87 PRO A O 1
ATOM 682 N N . TYR A 1 88 ? 12.211 3.721 -2.536 1.00 76.44 88 TYR A N 1
ATOM 683 C CA . TYR A 1 88 ? 10.825 3.631 -2.090 1.00 76.44 88 TYR A CA 1
ATOM 684 C C . TYR A 1 88 ? 10.057 4.902 -2.424 1.00 76.44 88 TYR A C 1
ATOM 686 O O . TYR A 1 88 ? 10.431 5.982 -1.978 1.00 76.44 88 TYR A O 1
ATOM 694 N N . ASN A 1 89 ? 8.963 4.757 -3.170 1.00 82.69 89 ASN A N 1
ATOM 695 C CA . ASN A 1 89 ? 8.025 5.838 -3.450 1.00 82.69 89 ASN A CA 1
ATOM 696 C C . ASN A 1 89 ? 6.672 5.242 -3.880 1.00 82.69 89 ASN A C 1
ATOM 698 O O . ASN A 1 89 ? 6.365 5.163 -5.071 1.00 82.69 89 ASN A O 1
ATOM 702 N N . LEU A 1 90 ? 5.883 4.788 -2.899 1.00 90.19 90 LEU A N 1
ATOM 703 C CA . LEU A 1 90 ? 4.497 4.344 -3.083 1.00 90.19 90 LEU A CA 1
ATOM 704 C C . LEU A 1 90 ? 3.538 5.415 -2.551 1.00 90.19 90 LEU A C 1
ATOM 706 O O . LEU A 1 90 ? 3.632 5.816 -1.390 1.00 90.19 90 LEU A O 1
ATOM 710 N N . LYS A 1 91 ? 2.602 5.865 -3.386 1.00 91.06 91 LYS A N 1
ATOM 711 C CA . LYS A 1 91 ? 1.642 6.925 -3.051 1.00 91.06 91 LYS A CA 1
ATOM 712 C C . LYS A 1 91 ? 0.242 6.556 -3.537 1.00 91.06 91 LYS A C 1
ATOM 714 O O . LYS A 1 91 ? 0.100 5.965 -4.597 1.00 91.06 91 LYS A O 1
ATOM 719 N N . SER A 1 92 ? -0.805 6.949 -2.814 1.00 91.62 92 SER A N 1
ATOM 720 C CA . SER A 1 92 ? -2.172 6.847 -3.342 1.00 91.62 92 SER A CA 1
ATOM 721 C C . SER A 1 92 ? -2.431 7.897 -4.436 1.00 91.62 92 SER A C 1
ATOM 723 O O . SER A 1 92 ? -2.080 9.067 -4.269 1.00 91.62 92 SER A O 1
ATOM 725 N N . CYS A 1 93 ? -3.097 7.491 -5.520 1.00 92.38 93 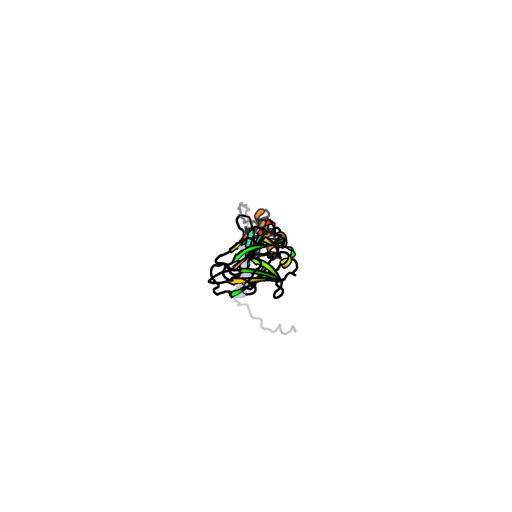CYS A N 1
ATOM 726 C CA . CYS A 1 93 ? -3.639 8.378 -6.565 1.00 92.38 93 CYS A CA 1
ATOM 727 C C . CYS A 1 93 ? -5.169 8.531 -6.487 1.00 92.38 93 CYS A C 1
ATOM 729 O O . CYS A 1 93 ? -5.793 9.030 -7.419 1.00 92.38 93 CYS A O 1
ATOM 731 N N . GLY A 1 94 ? -5.779 8.102 -5.379 1.00 89.88 94 GLY A N 1
ATOM 732 C CA . GLY A 1 94 ? -7.227 8.074 -5.185 1.00 89.88 94 GLY A CA 1
ATOM 733 C C . GLY A 1 94 ? -7.721 6.708 -4.714 1.00 89.88 94 GLY A C 1
ATOM 734 O O . GLY A 1 94 ? -6.946 5.767 -4.523 1.00 89.88 94 GLY A O 1
ATOM 735 N N . THR A 1 95 ? -9.029 6.598 -4.503 1.00 89.00 95 THR A N 1
ATOM 736 C CA . THR A 1 95 ? -9.669 5.340 -4.102 1.00 89.00 95 THR A CA 1
ATOM 737 C C . THR A 1 95 ? -9.466 4.284 -5.188 1.00 89.00 95 THR A C 1
ATOM 739 O O . THR A 1 95 ? -9.767 4.534 -6.352 1.00 89.00 95 THR A O 1
ATOM 742 N N . GLY A 1 96 ? -8.935 3.115 -4.819 1.00 92.19 96 GLY A N 1
ATOM 743 C CA . GLY A 1 96 ? -8.645 2.044 -5.783 1.00 92.19 96 GLY A CA 1
ATOM 744 C C . GLY A 1 96 ? -7.431 2.311 -6.674 1.00 92.19 96 GLY A C 1
ATOM 745 O O . GLY A 1 96 ? -7.300 1.683 -7.723 1.00 92.19 96 GLY A O 1
ATOM 746 N N . CYS A 1 97 ? -6.566 3.263 -6.299 1.00 94.88 97 CYS A N 1
ATOM 747 C CA . CYS A 1 97 ? -5.426 3.693 -7.104 1.00 94.88 97 CYS A CA 1
ATOM 748 C C . CYS A 1 97 ? -4.170 3.911 -6.243 1.00 94.88 97 CYS A C 1
ATOM 750 O O . CYS A 1 97 ? -4.205 4.604 -5.218 1.00 94.88 97 CYS A O 1
ATOM 752 N N . ALA A 1 98 ? -3.045 3.343 -6.681 1.00 95.00 98 ALA A N 1
ATOM 753 C CA . ALA A 1 98 ? -1.714 3.631 -6.154 1.00 95.00 98 ALA A CA 1
ATOM 754 C C . ALA A 1 98 ? -0.693 3.846 -7.284 1.00 95.00 98 ALA A C 1
ATOM 756 O O . ALA A 1 98 ? -0.773 3.237 -8.347 1.00 95.00 98 ALA A O 1
ATOM 757 N N . GLU A 1 99 ? 0.285 4.705 -7.032 1.00 95.81 99 GLU A N 1
ATOM 758 C CA . GLU A 1 99 ? 1.423 4.995 -7.896 1.00 95.81 99 GLU A CA 1
ATOM 759 C C . GLU A 1 99 ? 2.710 4.525 -7.219 1.00 95.81 99 GLU A C 1
ATOM 761 O O . GLU A 1 99 ? 3.023 4.940 -6.101 1.00 95.81 99 GLU A O 1
ATOM 766 N N . LEU A 1 100 ? 3.457 3.674 -7.917 1.00 95.50 100 LEU A N 1
ATOM 767 C CA . LEU A 1 100 ? 4.770 3.177 -7.524 1.00 95.50 100 LEU A CA 1
ATOM 768 C C . LEU A 1 100 ? 5.823 3.752 -8.469 1.00 95.50 100 LEU A C 1
ATOM 770 O O . LEU A 1 100 ? 5.794 3.475 -9.667 1.00 95.50 100 LEU A O 1
ATOM 774 N N . TRP A 1 101 ? 6.784 4.501 -7.941 1.00 96.50 101 TRP A N 1
ATOM 775 C CA . TRP A 1 101 ? 7.956 4.898 -8.719 1.00 96.50 101 TRP A CA 1
ATOM 776 C C . TRP A 1 101 ? 9.006 3.784 -8.738 1.00 96.50 101 TRP A C 1
ATOM 778 O O . TRP A 1 101 ? 9.320 3.198 -7.702 1.00 96.50 101 TRP A O 1
ATOM 788 N N . ILE A 1 102 ? 9.556 3.516 -9.921 1.00 96.56 102 ILE A N 1
ATOM 789 C CA . ILE A 1 102 ? 10.678 2.606 -10.145 1.00 96.56 102 ILE A CA 1
ATOM 790 C C . ILE A 1 102 ? 11.919 3.423 -10.498 1.00 96.56 102 ILE A C 1
ATOM 792 O O . ILE A 1 102 ? 11.881 4.292 -11.371 1.00 96.56 102 ILE A O 1
ATOM 796 N N . GLY A 1 103 ? 13.016 3.142 -9.805 1.00 95.38 103 GLY A N 1
ATOM 797 C CA . GLY A 1 103 ? 14.233 3.941 -9.878 1.00 95.38 103 GLY A CA 1
ATOM 798 C C . GLY A 1 103 ? 14.199 5.239 -9.060 1.00 95.38 103 GLY A C 1
ATOM 799 O O . GLY A 1 103 ? 13.226 5.560 -8.372 1.00 95.38 103 GLY A O 1
ATOM 800 N N . LYS A 1 104 ? 15.309 5.979 -9.094 1.00 95.31 104 LYS A N 1
ATOM 801 C CA . LYS A 1 104 ? 15.477 7.249 -8.383 1.00 95.31 104 LYS A CA 1
ATOM 802 C C . LYS A 1 104 ? 14.886 8.390 -9.211 1.00 95.31 104 LYS A C 1
ATOM 804 O O . LYS A 1 104 ? 15.392 8.717 -10.280 1.00 95.31 104 LYS A O 1
ATOM 809 N N . VAL A 1 105 ? 13.858 9.042 -8.677 1.00 95.56 105 VAL A N 1
ATOM 810 C CA . VAL A 1 105 ? 13.356 10.304 -9.236 1.00 95.56 105 VAL A CA 1
ATOM 811 C C . VAL A 1 105 ? 14.399 11.397 -8.987 1.00 95.56 105 VAL A C 1
ATOM 813 O O . VAL A 1 105 ? 14.831 11.599 -7.850 1.00 95.56 105 VAL A O 1
ATOM 816 N N . GLY A 1 106 ? 14.824 12.075 -10.047 1.00 94.50 106 GLY A N 1
ATOM 817 C CA . GLY A 1 106 ? 15.865 13.099 -10.003 1.00 94.50 106 GLY A CA 1
ATOM 818 C C . GLY A 1 106 ? 16.337 13.475 -11.404 1.00 94.50 106 GLY A C 1
ATOM 819 O O . GLY A 1 106 ? 15.727 13.061 -12.384 1.00 94.50 106 GLY A O 1
ATOM 820 N N . ASP A 1 107 ? 17.424 14.233 -11.469 1.00 95.38 107 ASP A N 1
ATOM 821 C CA . ASP A 1 107 ? 18.008 14.775 -12.698 1.00 95.38 107 ASP A CA 1
ATOM 822 C C . ASP A 1 107 ? 19.533 14.586 -12.643 1.00 95.38 107 ASP A C 1
ATOM 824 O O . ASP A 1 107 ? 20.118 14.793 -11.572 1.00 95.38 107 ASP A O 1
ATOM 828 N N . ASN A 1 108 ? 20.160 14.162 -13.746 1.00 94.81 108 ASN A N 1
ATOM 829 C CA . ASN A 1 108 ? 21.620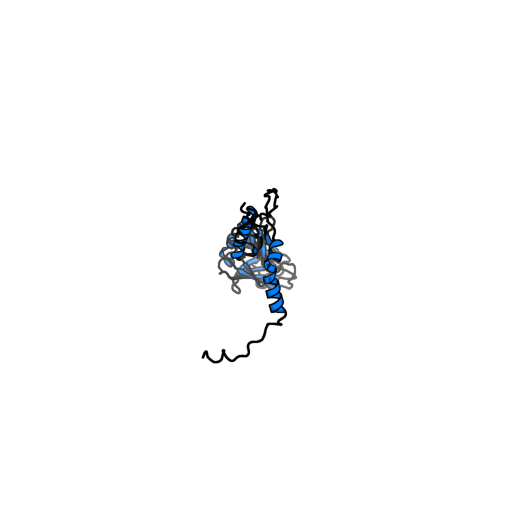 14.166 -13.925 1.00 94.81 108 ASN A CA 1
ATOM 830 C C . ASN A 1 108 ? 22.449 13.491 -12.807 1.00 94.81 108 ASN A C 1
ATOM 832 O O . ASN A 1 108 ? 23.524 13.963 -12.428 1.00 94.81 108 ASN A O 1
ATOM 836 N N . TYR A 1 109 ? 21.959 12.383 -12.242 1.00 95.25 109 TYR A N 1
ATOM 837 C CA . TYR A 1 109 ? 22.622 11.693 -11.123 1.00 95.25 109 TYR A CA 1
ATOM 838 C C . TYR A 1 109 ? 23.540 10.535 -11.541 1.00 95.25 109 TYR A C 1
ATOM 840 O O . TYR A 1 109 ? 24.242 9.977 -10.691 1.00 95.25 109 TYR A O 1
ATOM 848 N N . TRP A 1 110 ? 23.540 10.158 -12.817 1.00 96.06 110 TRP A N 1
ATOM 849 C CA . TRP A 1 110 ? 24.541 9.277 -13.409 1.00 96.06 110 TRP A CA 1
ATOM 850 C C . TRP A 1 110 ? 25.435 10.060 -14.357 1.00 96.06 110 TRP A C 1
ATOM 852 O O . TRP A 1 110 ? 24.997 11.040 -14.942 1.00 96.06 110 TRP A O 1
ATOM 862 N N . GLY A 1 111 ? 26.681 9.609 -14.513 1.00 95.00 111 GLY A N 1
ATOM 863 C CA . GLY A 1 111 ? 27.635 10.226 -15.425 1.00 95.00 111 GLY A CA 1
ATOM 864 C C . GLY A 1 111 ? 28.560 9.199 -16.068 1.00 95.00 111 GLY A C 1
ATOM 865 O O . GLY A 1 111 ? 29.014 8.260 -15.407 1.00 95.00 111 GLY A O 1
ATOM 866 N N . GLY A 1 112 ? 28.850 9.354 -17.354 1.00 94.19 112 GLY A N 1
ATOM 867 C CA . GLY A 1 112 ? 29.700 8.423 -18.091 1.00 94.19 112 GLY A CA 1
ATOM 868 C C . GLY A 1 112 ? 29.670 8.649 -19.596 1.00 94.19 112 GLY A C 1
ATOM 869 O O . GLY A 1 112 ? 29.164 9.650 -20.080 1.00 94.19 112 GLY A O 1
ATOM 870 N N . TYR A 1 113 ? 30.233 7.709 -20.345 1.00 93.44 113 TYR A N 1
ATOM 871 C CA . TYR A 1 113 ? 30.142 7.675 -21.801 1.00 93.44 113 TYR A CA 1
ATOM 872 C C . TYR A 1 113 ? 29.784 6.254 -22.215 1.00 93.44 113 TYR A C 1
ATOM 874 O O . TYR A 1 113 ? 30.522 5.331 -21.860 1.00 93.44 113 TYR A O 1
ATOM 882 N N . CYS A 1 114 ? 28.653 6.071 -22.903 1.00 94.00 114 CYS A N 1
ATOM 883 C CA . CYS A 1 114 ? 28.109 4.745 -23.222 1.00 94.00 114 CYS A CA 1
ATOM 884 C C . CYS A 1 114 ? 28.013 3.822 -21.993 1.00 94.00 114 CYS A C 1
ATOM 886 O O . CYS A 1 114 ? 28.315 2.629 -22.077 1.00 94.00 114 CYS A O 1
ATOM 888 N N . LYS A 1 115 ? 27.686 4.368 -20.817 1.00 96.56 115 LYS A N 1
ATOM 889 C CA . LYS A 1 115 ? 27.733 3.599 -19.574 1.00 96.56 115 LYS A CA 1
ATOM 890 C C . LYS A 1 115 ? 26.339 3.154 -19.175 1.00 96.56 115 LYS A C 1
ATOM 892 O O . LYS A 1 115 ? 25.450 3.981 -19.000 1.00 96.56 115 LYS A O 1
ATOM 897 N N . ILE A 1 116 ? 26.179 1.847 -18.981 1.00 97.81 116 ILE A N 1
ATOM 898 C CA . ILE A 1 116 ? 24.928 1.262 -18.506 1.00 97.81 116 ILE A CA 1
ATOM 899 C C . ILE A 1 116 ? 24.899 1.286 -16.982 1.00 97.81 116 ILE A C 1
ATOM 901 O O . ILE A 1 116 ? 25.801 0.780 -16.311 1.00 97.81 116 ILE A O 1
ATOM 905 N N . TYR A 1 117 ? 23.820 1.841 -16.453 1.00 97.75 117 TYR A N 1
ATOM 906 C CA . TYR A 1 117 ? 23.451 1.783 -15.053 1.00 97.75 117 TYR A CA 1
ATOM 907 C C . TYR A 1 117 ? 22.224 0.904 -14.889 1.00 97.75 117 TYR A C 1
ATOM 909 O O . TYR A 1 117 ? 21.274 0.986 -15.667 1.00 97.75 117 TYR A O 1
ATOM 917 N N . GLU A 1 118 ? 22.236 0.071 -13.856 1.00 97.12 118 GLU A N 1
ATOM 918 C CA . GLU A 1 118 ? 21.081 -0.727 -13.470 1.00 97.12 118 GLU A CA 1
ATOM 919 C C . GLU A 1 118 ? 20.608 -0.311 -12.085 1.00 97.12 118 GLU A C 1
ATOM 921 O O . GLU A 1 118 ? 21.411 -0.083 -11.177 1.00 97.12 118 GLU A O 1
ATOM 926 N N . GLN A 1 119 ? 19.294 -0.236 -11.912 1.00 96.12 119 GLN A N 1
ATOM 927 C CA . GLN A 1 119 ? 18.691 0.013 -10.614 1.00 96.12 119 GLN A CA 1
ATOM 928 C C . GLN A 1 119 ? 17.476 -0.879 -10.419 1.00 96.12 119 GLN A C 1
ATOM 930 O O . GLN A 1 119 ? 16.709 -1.145 -11.345 1.00 96.12 119 GLN A O 1
ATOM 935 N N . TYR A 1 120 ? 17.320 -1.332 -9.182 1.00 96.56 120 TYR A N 1
ATOM 936 C CA . TYR A 1 120 ? 16.314 -2.297 -8.789 1.00 96.56 120 TYR A CA 1
ATOM 937 C C . TYR A 1 120 ? 15.339 -1.635 -7.818 1.00 96.56 120 TYR A C 1
ATOM 939 O O . TYR A 1 120 ? 15.758 -1.010 -6.846 1.00 96.56 120 TYR A O 1
ATOM 947 N N . THR A 1 121 ? 14.046 -1.801 -8.076 1.00 96.88 121 THR A N 1
ATOM 948 C CA . THR A 1 121 ? 12.960 -1.501 -7.139 1.00 96.88 121 THR A CA 1
ATOM 949 C C . THR A 1 121 ? 12.178 -2.791 -6.937 1.00 96.88 121 THR A C 1
ATOM 951 O O . THR A 1 121 ? 11.730 -3.406 -7.906 1.00 96.88 121 THR A O 1
ATOM 954 N N . ARG A 1 122 ? 12.024 -3.231 -5.689 1.00 96.12 122 ARG A N 1
ATOM 955 C CA . ARG A 1 122 ? 11.366 -4.498 -5.359 1.00 96.12 122 ARG A CA 1
ATOM 956 C C . ARG A 1 122 ? 10.173 -4.251 -4.455 1.00 96.12 122 ARG A C 1
ATOM 958 O O . ARG A 1 122 ? 10.266 -3.506 -3.476 1.00 96.12 122 ARG A O 1
ATOM 965 N N . VAL A 1 123 ? 9.066 -4.910 -4.774 1.00 95.19 123 VAL A N 1
ATOM 966 C CA . VAL A 1 123 ? 7.829 -4.843 -3.997 1.00 95.19 123 VAL A CA 1
ATOM 967 C C . VAL A 1 123 ? 7.314 -6.241 -3.705 1.00 95.19 123 VAL A C 1
ATOM 969 O O . VAL A 1 123 ? 7.335 -7.117 -4.566 1.00 95.19 123 VAL A O 1
ATOM 972 N N . GLN A 1 124 ? 6.843 -6.446 -2.485 1.00 94.62 124 GLN A N 1
ATOM 973 C CA . GLN A 1 124 ? 6.160 -7.666 -2.083 1.00 94.62 124 GLN A CA 1
ATOM 974 C C . GLN A 1 124 ? 4.672 -7.527 -2.401 1.00 94.62 124 GLN A C 1
ATOM 976 O O . GLN A 1 124 ? 4.048 -6.550 -1.984 1.00 94.62 124 GLN A O 1
ATOM 981 N N . VAL A 1 125 ? 4.087 -8.485 -3.118 1.00 94.69 125 VAL A N 1
ATOM 982 C CA . VAL A 1 125 ? 2.652 -8.482 -3.433 1.00 94.69 125 VAL A CA 1
ATOM 983 C C . VAL A 1 125 ? 1.894 -9.128 -2.285 1.00 94.69 125 VAL A C 1
ATOM 985 O O . VAL A 1 125 ? 2.012 -10.325 -2.056 1.00 94.69 125 VAL A O 1
ATOM 988 N N . THR A 1 126 ? 1.125 -8.348 -1.532 1.00 93.75 126 THR A N 1
ATOM 989 C CA . THR A 1 126 ? 0.429 -8.835 -0.330 1.00 93.75 126 THR A CA 1
ATOM 990 C C . THR A 1 126 ? -0.938 -9.417 -0.642 1.00 93.75 126 THR A C 1
ATOM 992 O O . THR A 1 126 ? -1.327 -10.405 -0.026 1.00 93.75 126 THR A O 1
ATOM 995 N N . ASN A 1 127 ? -1.646 -8.851 -1.621 1.00 93.94 127 ASN A N 1
ATOM 996 C CA . ASN A 1 127 ? -2.934 -9.367 -2.066 1.00 93.94 127 ASN A CA 1
ATOM 997 C C . ASN A 1 127 ? -3.082 -9.278 -3.599 1.00 93.94 127 ASN A C 1
ATOM 999 O O . ASN A 1 127 ? -3.649 -8.308 -4.111 1.00 93.94 127 ASN A O 1
ATOM 1003 N N . PRO A 1 128 ? -2.618 -10.301 -4.344 1.00 95.00 128 PRO A N 1
ATOM 1004 C CA . PRO A 1 128 ? -2.764 -10.369 -5.800 1.00 95.00 128 PRO A CA 1
ATOM 1005 C C . PRO A 1 128 ? -4.224 -10.291 -6.274 1.00 95.00 128 PRO A C 1
ATOM 1007 O O . PRO A 1 128 ? -4.507 -9.725 -7.329 1.00 95.00 128 PRO A O 1
ATOM 1010 N N . ALA A 1 129 ? -5.170 -10.832 -5.496 1.00 94.25 129 ALA A N 1
ATOM 1011 C CA . ALA A 1 129 ? -6.584 -10.905 -5.868 1.00 94.25 129 ALA A CA 1
ATOM 1012 C C . ALA A 1 129 ? -7.303 -9.546 -5.806 1.00 94.25 129 ALA A C 1
ATOM 1014 O O . ALA A 1 129 ? -8.336 -9.367 -6.458 1.00 94.25 129 ALA A O 1
ATOM 1015 N N . ALA A 1 130 ? -6.764 -8.592 -5.043 1.00 94.94 130 ALA A N 1
ATOM 1016 C CA . ALA A 1 130 ? -7.249 -7.217 -5.019 1.00 94.94 130 ALA A CA 1
ATOM 1017 C C . ALA A 1 130 ? -6.769 -6.405 -6.234 1.00 94.94 130 ALA A C 1
ATOM 1019 O O . ALA A 1 130 ? -7.404 -5.415 -6.583 1.00 94.94 130 ALA A O 1
ATOM 1020 N N . ILE A 1 131 ? -5.675 -6.797 -6.897 1.00 96.69 131 ILE A N 1
ATOM 1021 C CA . ILE A 1 131 ? -5.102 -6.035 -8.013 1.00 96.69 131 ILE A CA 1
ATOM 1022 C C . ILE A 1 131 ? -5.938 -6.243 -9.284 1.00 96.69 131 ILE A C 1
ATOM 1024 O O . ILE A 1 131 ? -6.103 -7.358 -9.794 1.00 96.69 131 ILE A O 1
ATOM 1028 N N . VAL A 1 132 ? -6.450 -5.134 -9.818 1.00 97.50 132 VAL A N 1
ATOM 1029 C CA . VAL A 1 132 ? -7.239 -5.089 -11.055 1.00 97.50 132 VAL A CA 1
ATOM 1030 C C . VAL A 1 132 ? -6.311 -4.937 -12.255 1.00 97.50 132 VAL A C 1
ATOM 1032 O O . VAL A 1 132 ? -6.384 -5.752 -13.175 1.00 97.50 132 VAL A O 1
ATOM 1035 N N . SER A 1 133 ? -5.412 -3.949 -12.222 1.00 98.06 133 SER A N 1
ATOM 1036 C CA . SER A 1 133 ? -4.416 -3.715 -13.271 1.00 98.06 133 SER A CA 1
ATOM 1037 C C . SER A 1 133 ? -3.155 -3.036 -12.737 1.00 98.06 133 SER A C 1
ATOM 1039 O O . SER A 1 133 ? -3.174 -2.385 -11.693 1.00 98.06 133 SER A O 1
ATOM 1041 N N . ALA A 1 134 ? -2.049 -3.185 -13.463 1.00 98.25 134 ALA A N 1
ATOM 1042 C CA . ALA A 1 134 ? -0.806 -2.464 -13.239 1.00 98.25 134 ALA A CA 1
ATOM 1043 C C . ALA A 1 134 ? -0.201 -2.051 -14.586 1.00 98.25 134 ALA A C 1
ATOM 1045 O O . ALA A 1 134 ? 0.003 -2.891 -15.459 1.00 98.25 134 ALA A O 1
ATOM 1046 N N . THR A 1 135 ? 0.092 -0.763 -14.756 1.00 98.56 135 THR A N 1
ATOM 1047 C CA . THR A 1 135 ? 0.559 -0.193 -16.030 1.00 98.56 135 THR A CA 1
ATOM 1048 C C . THR A 1 135 ? 1.807 0.649 -15.807 1.00 98.56 135 THR A C 1
ATOM 1050 O O . THR A 1 135 ? 1.796 1.540 -14.959 1.00 98.56 135 THR A O 1
ATOM 1053 N N . LEU A 1 136 ? 2.868 0.408 -16.582 1.00 98.50 136 LEU A N 1
ATOM 1054 C CA . LEU A 1 136 ? 3.958 1.372 -16.736 1.00 98.50 136 LEU A CA 1
ATOM 1055 C C . LEU A 1 136 ? 3.429 2.536 -17.568 1.00 98.50 136 LEU A C 1
ATOM 1057 O O . LEU A 1 136 ? 3.294 2.450 -18.790 1.00 98.50 136 LEU A O 1
ATOM 1061 N N . GLU A 1 137 ? 3.091 3.614 -16.883 1.00 98.00 137 GLU A N 1
ATOM 1062 C CA . GLU A 1 137 ? 2.380 4.741 -17.478 1.00 98.00 137 GLU A CA 1
ATOM 1063 C C . GLU A 1 137 ? 3.261 5.952 -17.741 1.00 98.00 137 GLU A C 1
ATOM 1065 O O . GLU A 1 137 ? 2.854 6.855 -18.464 1.00 98.00 137 GLU A O 1
ATOM 1070 N N . TYR A 1 138 ? 4.454 5.970 -17.154 1.00 98.19 138 TYR A N 1
ATOM 1071 C CA . TYR A 1 138 ? 5.392 7.071 -17.247 1.00 98.19 138 TYR A CA 1
ATOM 1072 C C . TYR A 1 138 ? 6.818 6.537 -17.266 1.00 98.19 138 TYR A C 1
ATOM 1074 O O . TYR A 1 138 ? 7.153 5.652 -16.472 1.00 98.19 138 TYR A O 1
ATOM 1082 N N . ALA A 1 139 ? 7.651 7.107 -18.128 1.00 98.12 139 ALA A N 1
ATOM 1083 C CA . ALA A 1 139 ? 9.091 6.913 -18.130 1.00 98.12 139 ALA A CA 1
ATOM 1084 C C . ALA A 1 139 ? 9.786 8.230 -18.493 1.00 98.12 139 ALA A C 1
ATOM 1086 O O . ALA A 1 139 ? 9.384 8.903 -19.447 1.00 98.12 139 ALA A O 1
ATOM 1087 N N . LYS A 1 140 ? 10.842 8.557 -17.747 1.00 97.94 140 LYS A N 1
ATOM 1088 C CA . LYS A 1 140 ? 11.782 9.635 -18.052 1.00 97.94 140 LYS A CA 1
ATOM 1089 C C . LYS A 1 140 ? 13.192 9.066 -18.051 1.00 97.94 140 LYS A C 1
ATOM 1091 O O . LYS A 1 140 ? 13.500 8.268 -17.167 1.00 97.94 140 LYS A O 1
ATOM 1096 N N . TRP A 1 141 ? 14.007 9.425 -19.037 1.00 97.19 141 TRP A N 1
ATOM 1097 C CA . TRP A 1 141 ? 15.386 8.950 -19.163 1.00 97.19 141 TRP A CA 1
ATOM 1098 C C . TRP A 1 141 ? 16.222 9.858 -20.066 1.00 97.19 141 TRP A C 1
ATOM 1100 O O . TRP A 1 141 ? 15.649 10.631 -20.829 1.00 97.19 141 TRP A O 1
ATOM 1110 N N . ASP A 1 142 ? 17.550 9.735 -20.004 1.00 90.38 142 ASP A N 1
ATOM 1111 C CA . ASP A 1 142 ? 18.449 10.424 -20.940 1.00 90.38 142 ASP A CA 1
ATOM 1112 C C . ASP A 1 142 ? 18.655 9.612 -22.236 1.00 90.38 142 ASP A C 1
ATOM 1114 O O . ASP A 1 142 ? 17.693 9.452 -22.965 1.00 90.38 142 ASP A O 1
ATOM 1118 N N . ASP A 1 143 ? 19.785 9.009 -22.598 1.00 94.88 143 ASP A N 1
ATOM 1119 C CA . ASP A 1 143 ? 19.876 8.447 -23.967 1.00 94.88 143 ASP A CA 1
ATOM 1120 C C . ASP A 1 143 ? 18.976 7.229 -24.256 1.00 94.88 143 ASP A C 1
ATOM 1122 O O . ASP A 1 143 ? 18.180 7.229 -25.201 1.00 94.88 143 ASP A O 1
ATOM 1126 N N . TYR A 1 144 ? 19.096 6.164 -23.456 1.00 97.31 144 TYR A N 1
ATOM 1127 C CA . TYR A 1 144 ? 18.333 4.928 -23.657 1.00 97.31 144 TYR A CA 1
ATOM 1128 C C . TYR A 1 144 ? 17.900 4.318 -22.335 1.00 97.31 144 TYR A C 1
ATOM 1130 O O . TYR A 1 144 ? 18.678 4.256 -21.386 1.00 97.31 144 TYR A O 1
ATOM 1138 N N . MET A 1 145 ? 16.690 3.762 -22.301 1.00 98.00 145 MET A N 1
ATOM 1139 C CA . MET A 1 145 ? 16.154 3.077 -21.129 1.00 98.00 145 MET A CA 1
ATOM 1140 C C . MET A 1 145 ? 15.487 1.761 -21.510 1.00 98.00 145 MET A C 1
ATOM 1142 O O . MET A 1 145 ? 14.774 1.662 -22.506 1.00 98.00 145 MET A O 1
ATOM 1146 N N . GLN A 1 146 ? 15.663 0.753 -20.663 1.00 98.50 146 GLN A N 1
ATOM 1147 C CA . GLN A 1 146 ? 14.873 -0.469 -20.660 1.00 98.50 146 GLN A CA 1
ATOM 1148 C C . GLN A 1 146 ? 14.223 -0.661 -19.295 1.00 98.50 146 GLN A C 1
ATOM 1150 O O . GLN A 1 146 ? 14.843 -0.423 -18.256 1.00 98.50 146 GLN A O 1
ATOM 1155 N N . VAL A 1 147 ? 12.995 -1.172 -19.303 1.00 98.38 147 VAL A N 1
ATOM 1156 C CA . VAL A 1 147 ? 12.282 -1.602 -18.099 1.00 98.38 147 VAL A CA 1
ATOM 1157 C C . VAL A 1 147 ? 12.061 -3.104 -18.179 1.00 98.38 147 VAL A C 1
ATOM 1159 O O . VAL A 1 147 ? 11.531 -3.630 -19.162 1.00 98.38 147 VAL A O 1
ATOM 1162 N N . TRP A 1 148 ? 12.472 -3.791 -17.121 1.00 98.56 148 TRP A N 1
ATOM 1163 C CA . TRP A 1 148 ? 12.356 -5.230 -16.957 1.00 98.56 148 TRP A CA 1
ATOM 1164 C C . TRP A 1 148 ? 11.557 -5.532 -15.692 1.00 98.56 148 TRP A C 1
ATOM 1166 O O . TRP A 1 148 ? 11.754 -4.875 -14.669 1.00 98.56 148 TRP A O 1
ATOM 1176 N N . VAL A 1 149 ? 10.659 -6.515 -15.758 1.00 98.12 149 VAL A N 1
ATOM 1177 C CA . VAL A 1 149 ? 9.784 -6.895 -14.639 1.00 98.12 149 VAL A CA 1
ATOM 1178 C C . VAL A 1 149 ? 9.718 -8.411 -14.518 1.00 98.12 149 VAL A C 1
ATOM 1180 O O . VAL A 1 149 ? 9.667 -9.118 -15.524 1.00 98.12 149 VAL A O 1
ATOM 1183 N N . GLY A 1 150 ? 9.723 -8.926 -13.293 1.00 96.56 150 GLY A N 1
ATOM 1184 C CA . GLY A 1 150 ? 9.509 -10.346 -13.028 1.00 96.56 150 GLY A CA 1
ATOM 1185 C C . GLY A 1 150 ? 9.890 -10.751 -11.613 1.00 96.56 150 GLY A C 1
ATOM 1186 O O . GLY A 1 150 ? 10.101 -9.906 -10.744 1.00 96.56 150 GLY A O 1
ATOM 1187 N N . LYS A 1 151 ? 9.982 -12.062 -11.377 1.00 92.31 151 LYS A N 1
ATOM 1188 C CA . LYS A 1 151 ? 10.615 -12.585 -10.160 1.00 92.31 151 LYS A CA 1
ATOM 1189 C C . LYS A 1 151 ? 12.103 -12.239 -10.188 1.00 92.31 151 LYS A C 1
ATOM 1191 O O . LYS A 1 151 ? 12.680 -12.131 -11.267 1.00 92.31 151 LYS A O 1
ATOM 1196 N N . SER A 1 152 ? 12.708 -12.086 -9.012 1.00 87.69 152 SER A N 1
ATOM 1197 C CA . SER A 1 152 ? 14.135 -11.758 -8.895 1.00 87.69 152 SER A CA 1
ATOM 1198 C C . SER A 1 152 ? 14.990 -12.760 -9.684 1.00 87.69 152 SER A C 1
ATOM 1200 O O . SER A 1 152 ? 14.908 -13.966 -9.437 1.00 87.69 152 SER A O 1
ATOM 1202 N N . GLY A 1 153 ? 15.774 -12.269 -10.645 1.00 88.44 153 GLY A N 1
ATOM 1203 C CA . GLY A 1 153 ? 16.614 -13.079 -11.537 1.00 88.44 153 GLY A CA 1
ATOM 1204 C C . GLY A 1 153 ? 15.886 -13.723 -12.727 1.00 88.44 153 GLY A C 1
ATOM 1205 O O . GLY A 1 153 ? 16.499 -14.471 -13.486 1.00 88.44 153 GLY A O 1
ATOM 1206 N N . GLN A 1 154 ? 14.589 -13.462 -12.899 1.00 93.75 154 GLN A N 1
ATOM 1207 C CA . GLN A 1 154 ? 13.760 -13.938 -14.016 1.00 93.75 154 GLN A CA 1
ATOM 1208 C C . GLN A 1 154 ? 13.010 -12.778 -14.691 1.00 93.75 154 GLN A C 1
ATOM 1210 O O . GLN A 1 154 ? 11.935 -12.968 -15.270 1.00 93.75 154 GLN A O 1
ATOM 1215 N N . GLU A 1 155 ? 13.533 -11.558 -14.579 1.00 96.81 155 GLU A N 1
ATOM 1216 C CA . GLU A 1 155 ? 12.903 -10.373 -15.142 1.00 96.81 155 GLU A CA 1
ATOM 1217 C C . GLU A 1 155 ? 12.890 -10.444 -16.673 1.00 96.81 155 GLU A C 1
ATOM 1219 O O . GLU A 1 155 ? 13.872 -10.820 -17.316 1.00 96.81 155 GLU A O 1
ATOM 1224 N N . LYS A 1 156 ? 11.771 -10.037 -17.274 1.00 97.69 156 LYS A N 1
ATOM 1225 C CA . LYS A 1 156 ? 11.612 -9.931 -18.726 1.00 97.69 156 LYS A CA 1
ATOM 1226 C C . LYS A 1 156 ? 11.497 -8.471 -19.123 1.00 97.69 156 LYS A C 1
ATOM 1228 O O . LYS A 1 156 ? 10.859 -7.689 -18.421 1.00 97.69 156 LYS A O 1
ATOM 1233 N N . LYS A 1 157 ? 12.091 -8.106 -20.260 1.00 98.06 157 LYS A N 1
ATOM 1234 C CA . LYS A 1 157 ? 11.965 -6.758 -20.818 1.00 98.06 157 LYS A CA 1
ATOM 1235 C C . LYS A 1 157 ? 10.511 -6.531 -21.204 1.00 98.06 157 LYS A C 1
ATOM 1237 O O . LYS A 1 157 ? 9.980 -7.265 -22.035 1.00 98.06 157 LYS A O 1
ATOM 1242 N N . VAL A 1 158 ? 9.885 -5.531 -20.599 1.00 98.12 158 VAL A N 1
ATOM 1243 C CA . VAL A 1 158 ? 8.498 -5.152 -20.903 1.00 98.12 158 VAL A CA 1
ATOM 1244 C C . VAL A 1 158 ? 8.442 -3.929 -21.802 1.00 98.12 158 VAL A C 1
ATOM 1246 O O . VAL A 1 158 ? 7.505 -3.784 -22.576 1.00 98.12 158 VAL A O 1
ATOM 1249 N N . TRP A 1 159 ? 9.454 -3.064 -21.725 1.00 98.38 159 TRP A N 1
ATOM 1250 C CA . TRP A 1 159 ? 9.486 -1.821 -22.477 1.00 98.38 159 TRP A CA 1
ATOM 1251 C C . TRP A 1 159 ? 10.922 -1.333 -22.691 1.00 98.38 159 TRP A C 1
ATOM 1253 O O . TRP A 1 159 ? 11.820 -1.643 -21.902 1.00 98.38 159 TRP A O 1
ATOM 1263 N N . GLN A 1 160 ? 11.131 -0.563 -23.758 1.00 97.81 160 GLN A N 1
ATOM 1264 C CA . GLN A 1 160 ? 12.364 0.177 -23.996 1.00 97.81 160 GLN A CA 1
ATOM 1265 C C . GLN A 1 160 ? 12.102 1.466 -24.774 1.00 97.81 160 GLN A C 1
ATOM 1267 O O . GLN A 1 160 ? 11.133 1.549 -25.533 1.00 97.81 160 GLN A O 1
ATOM 1272 N N . GLY A 1 161 ? 13.002 2.431 -24.622 1.00 96.06 161 GLY A N 1
ATOM 1273 C CA . GLY A 1 161 ? 12.982 3.694 -25.338 1.00 96.06 161 GLY A CA 1
ATOM 1274 C C . GLY A 1 161 ? 14.393 4.225 -25.624 1.00 96.06 161 GLY A C 1
ATOM 1275 O O . GLY A 1 161 ? 15.353 3.793 -24.985 1.00 96.06 161 GLY A O 1
ATOM 1276 N N . PRO A 1 162 ? 14.517 5.156 -26.587 1.00 95.50 162 PRO A N 1
ATOM 1277 C CA . PRO A 1 162 ? 13.440 5.659 -27.446 1.00 95.50 162 PRO A CA 1
ATOM 1278 C C . PRO A 1 162 ? 13.051 4.704 -28.587 1.00 95.50 162 PRO A C 1
ATOM 1280 O O . PRO A 1 162 ? 12.010 4.896 -29.211 1.00 95.50 162 PRO A O 1
ATOM 1283 N N . ASN A 1 163 ? 13.866 3.689 -28.887 1.00 93.69 163 ASN A N 1
ATOM 1284 C CA . ASN A 1 163 ? 13.666 2.801 -30.033 1.00 93.69 163 ASN A CA 1
ATOM 1285 C C . ASN A 1 163 ? 14.177 1.368 -29.761 1.00 93.69 163 ASN A C 1
ATOM 1287 O O . ASN A 1 163 ? 14.241 0.921 -28.619 1.00 93.69 163 ASN A O 1
ATOM 1291 N N . GLY A 1 164 ? 14.477 0.625 -30.832 1.00 93.50 164 GLY A N 1
ATOM 1292 C CA . GLY A 1 164 ? 14.998 -0.744 -30.811 1.00 93.50 164 GLY A CA 1
ATOM 1293 C C . GLY A 1 164 ? 16.367 -0.921 -30.142 1.00 93.50 164 GLY A C 1
ATOM 1294 O O . GLY A 1 164 ? 16.660 -2.023 -29.675 1.00 93.50 164 GLY A O 1
ATOM 1295 N N . ASN A 1 165 ? 17.172 0.141 -30.107 1.00 94.94 165 ASN A N 1
ATOM 1296 C CA . ASN A 1 165 ? 18.588 0.107 -29.761 1.00 94.94 165 ASN A CA 1
ATOM 1297 C C . ASN A 1 165 ? 18.813 0.279 -28.253 1.00 94.94 165 ASN A C 1
ATOM 1299 O O . ASN A 1 165 ? 17.994 0.854 -27.536 1.00 94.94 165 ASN A O 1
ATOM 1303 N N . PHE A 1 166 ? 19.954 -0.218 -27.785 1.00 96.88 166 PHE A N 1
ATOM 1304 C CA . PHE A 1 166 ? 20.459 -0.022 -26.433 1.00 96.88 166 PHE A CA 1
ATOM 1305 C C . PHE A 1 166 ? 22.001 -0.062 -26.420 1.00 96.88 166 PHE A C 1
ATOM 1307 O O . PHE A 1 166 ? 22.592 -1.029 -25.935 1.00 96.88 166 PHE A O 1
ATOM 1314 N N . PRO A 1 167 ? 22.688 0.939 -27.002 1.00 95.06 167 PRO A N 1
ATOM 1315 C CA . PRO A 1 167 ? 24.145 1.014 -26.967 1.00 95.06 167 PRO A CA 1
ATOM 1316 C C . PRO A 1 167 ? 24.675 1.046 -25.524 1.00 95.06 167 PRO A C 1
ATOM 1318 O O . PRO A 1 167 ? 23.967 1.510 -24.635 1.00 95.06 167 PRO A O 1
ATOM 1321 N N . PRO A 1 168 ? 25.901 0.559 -25.271 1.00 95.06 168 PRO A N 1
ATOM 1322 C CA . PRO A 1 168 ? 26.820 -0.055 -26.231 1.00 95.06 168 PRO A CA 1
ATOM 1323 C C . PRO A 1 168 ? 26.507 -1.532 -26.543 1.00 95.06 168 PRO A C 1
ATOM 1325 O O . PRO A 1 168 ? 27.268 -2.167 -27.264 1.00 95.06 168 PRO A O 1
ATOM 1328 N N . GLU A 1 169 ? 25.426 -2.108 -26.003 1.00 96.50 169 GLU A N 1
ATOM 1329 C CA . GLU A 1 169 ? 25.069 -3.519 -26.253 1.00 96.50 169 GLU A CA 1
ATOM 1330 C C . GLU A 1 169 ? 24.506 -3.757 -27.655 1.00 96.50 169 GLU A C 1
ATOM 1332 O O . GLU A 1 169 ? 24.522 -4.882 -28.152 1.00 96.50 169 GLU A O 1
ATOM 1337 N N . THR A 1 170 ? 24.006 -2.703 -28.292 1.00 95.50 170 THR A N 1
ATOM 1338 C CA . THR A 1 170 ? 23.646 -2.700 -29.708 1.00 95.50 170 THR A CA 1
ATOM 1339 C C . THR A 1 170 ? 24.501 -1.693 -30.457 1.00 95.50 170 THR A C 1
ATOM 1341 O O . THR A 1 170 ? 24.977 -0.714 -29.877 1.00 95.50 170 THR A O 1
ATOM 1344 N N . ASP A 1 171 ? 24.592 -1.864 -31.773 1.00 90.38 171 ASP A N 1
ATOM 1345 C CA . ASP A 1 171 ? 25.142 -0.833 -32.646 1.00 90.38 171 ASP A CA 1
ATOM 1346 C C . ASP A 1 171 ? 24.361 0.487 -32.510 1.00 90.38 171 ASP A C 1
ATOM 1348 O O . ASP A 1 171 ? 23.169 0.511 -32.179 1.00 90.38 171 ASP A O 1
ATOM 1352 N N . GLY A 1 172 ? 25.040 1.600 -32.785 1.00 90.88 172 GLY A N 1
ATOM 1353 C CA . GLY A 1 172 ? 24.453 2.938 -32.774 1.00 90.88 172 GLY A CA 1
ATOM 1354 C C . GLY A 1 172 ? 25.220 3.937 -31.914 1.00 90.88 172 GLY A C 1
ATOM 1355 O O . GLY A 1 172 ? 26.204 3.617 -31.252 1.00 90.88 172 GLY A O 1
ATOM 1356 N N . ARG A 1 173 ? 24.768 5.193 -31.954 1.00 93.56 173 ARG A N 1
ATOM 1357 C CA . ARG A 1 173 ? 25.326 6.268 -31.125 1.00 93.56 173 ARG A CA 1
ATOM 1358 C C . ARG A 1 173 ? 24.789 6.147 -29.704 1.00 93.56 173 ARG A C 1
ATOM 1360 O O . ARG A 1 173 ? 23.581 5.998 -29.533 1.00 93.56 173 ARG A O 1
ATOM 1367 N N . CYS A 1 174 ? 25.677 6.249 -28.720 1.00 92.62 174 CYS A N 1
ATOM 1368 C CA . CYS A 1 174 ? 25.292 6.231 -27.312 1.00 92.62 174 CYS A CA 1
ATOM 1369 C C . CYS A 1 174 ? 24.644 7.533 -26.860 1.00 92.62 174 CYS A C 1
ATOM 1371 O O . CYS A 1 174 ? 23.722 7.471 -26.071 1.00 92.62 174 CYS A O 1
ATOM 1373 N N . GLU A 1 175 ? 25.133 8.666 -27.363 1.00 92.56 175 GLU A N 1
ATOM 1374 C CA . GLU A 1 175 ? 24.638 10.003 -27.042 1.00 92.56 175 GLU A CA 1
ATOM 1375 C C . GLU A 1 175 ? 23.580 10.429 -28.070 1.00 92.56 175 GLU A C 1
ATOM 1377 O O . GLU A 1 175 ? 23.856 10.454 -29.280 1.00 92.56 175 GLU A O 1
ATOM 1382 N N . LEU A 1 176 ? 22.388 10.769 -27.585 1.00 92.94 176 LEU A N 1
ATOM 1383 C CA . LEU A 1 176 ? 21.257 11.286 -28.356 1.00 92.94 176 LEU A CA 1
ATOM 1384 C C . LEU A 1 176 ? 20.960 12.765 -28.065 1.00 92.94 176 LEU A C 1
ATOM 1386 O O . LEU A 1 176 ? 20.120 13.346 -28.760 1.00 92.94 176 LEU A O 1
ATOM 1390 N N . SER A 1 177 ? 21.625 13.377 -27.077 1.00 89.44 177 SER A N 1
ATOM 1391 C CA . SER A 1 177 ? 21.470 14.789 -26.695 1.00 89.44 177 SER A CA 1
ATOM 1392 C C . SER A 1 177 ? 20.012 15.192 -26.475 1.00 89.44 177 SER A C 1
ATOM 1394 O O . SER A 1 177 ? 19.569 16.262 -26.898 1.00 89.44 177 SER A O 1
ATOM 1396 N N . THR A 1 178 ? 19.241 14.286 -25.874 1.00 88.44 178 THR A N 1
ATOM 1397 C CA . THR A 1 178 ? 17.808 14.446 -25.633 1.00 88.44 178 THR A CA 1
ATOM 1398 C C . THR A 1 178 ? 17.439 13.766 -24.321 1.00 88.44 178 THR A C 1
ATOM 1400 O O . THR A 1 178 ? 17.539 12.548 -24.235 1.00 88.44 178 THR A O 1
ATOM 1403 N N . SER A 1 179 ? 16.895 14.535 -23.373 1.00 91.75 179 SER A N 1
ATOM 1404 C CA . SER A 1 179 ? 16.184 13.989 -22.211 1.00 91.75 179 SER A CA 1
ATOM 1405 C C . SER A 1 179 ? 14.744 13.681 -22.622 1.00 91.75 179 SER A C 1
ATOM 1407 O O . SER A 1 179 ? 13.998 14.553 -23.084 1.00 91.75 179 SER A O 1
ATOM 1409 N N . TRP A 1 180 ? 14.363 12.413 -22.524 1.00 96.00 180 TRP A N 1
ATOM 1410 C CA . TRP A 1 180 ? 13.084 11.902 -22.991 1.00 96.00 180 TRP A CA 1
ATOM 1411 C C . TRP A 1 180 ? 12.077 11.787 -21.860 1.00 96.00 180 TRP A C 1
ATOM 1413 O O . TRP A 1 180 ? 12.381 11.345 -20.757 1.00 96.00 180 TRP A O 1
ATOM 1423 N N . GLU A 1 181 ? 10.824 12.072 -22.196 1.00 97.00 181 GLU A N 1
ATOM 1424 C CA . GLU A 1 181 ? 9.666 11.842 -21.343 1.00 97.00 181 GLU A CA 1
ATOM 1425 C C . GLU A 1 181 ? 8.529 11.266 -22.196 1.00 97.00 181 GLU A C 1
ATOM 1427 O O . GLU A 1 181 ? 8.189 11.785 -23.275 1.00 97.00 181 GLU A O 1
ATOM 1432 N N . ARG A 1 182 ? 7.975 10.133 -21.756 1.00 97.38 182 ARG A N 1
ATOM 1433 C CA . ARG A 1 182 ? 6.910 9.413 -22.465 1.00 97.38 182 ARG A CA 1
ATOM 1434 C C . ARG A 1 182 ? 5.946 8.750 -21.493 1.00 97.38 182 ARG A C 1
ATOM 1436 O O . ARG A 1 182 ? 6.302 8.436 -20.359 1.00 97.38 182 ARG A O 1
ATOM 1443 N N . ASN A 1 183 ? 4.764 8.431 -22.019 1.00 98.00 183 ASN A N 1
ATOM 1444 C CA . ASN A 1 183 ? 3.780 7.575 -21.369 1.00 98.00 183 ASN A CA 1
ATOM 1445 C C . ASN A 1 183 ? 3.737 6.218 -22.090 1.00 98.00 183 ASN A C 1
ATOM 1447 O O . ASN A 1 183 ? 3.066 6.110 -23.120 1.00 98.00 183 ASN A O 1
ATOM 1451 N N . PRO A 1 184 ? 4.460 5.186 -21.611 1.00 97.00 184 PRO A N 1
ATOM 1452 C CA . PRO A 1 184 ? 4.563 3.905 -22.311 1.00 97.00 184 PRO A CA 1
ATOM 1453 C C . PRO A 1 184 ? 3.250 3.131 -22.431 1.00 97.00 184 PRO A C 1
ATOM 1455 O O . PRO A 1 184 ? 3.114 2.322 -23.346 1.00 97.00 184 PRO A O 1
ATOM 1458 N N . ASN A 1 185 ? 2.313 3.333 -21.495 1.00 97.62 185 ASN A N 1
ATOM 1459 C CA . ASN A 1 185 ? 1.048 2.593 -21.381 1.00 97.62 185 ASN A CA 1
ATOM 1460 C C . ASN A 1 185 ? 1.230 1.066 -21.484 1.00 97.62 185 ASN A C 1
ATOM 1462 O O . ASN A 1 185 ? 0.427 0.365 -22.097 1.00 97.62 185 ASN A O 1
ATOM 1466 N N . THR A 1 186 ? 2.323 0.550 -20.919 1.00 98.31 186 THR A N 1
ATOM 1467 C CA . THR A 1 186 ? 2.675 -0.869 -21.022 1.00 98.31 186 THR A CA 1
ATOM 1468 C C . THR A 1 186 ? 2.027 -1.646 -19.884 1.00 98.31 186 THR A C 1
ATOM 1470 O O . THR A 1 186 ? 2.295 -1.374 -18.713 1.00 98.31 186 THR A O 1
ATOM 1473 N N . ASP A 1 187 ? 1.196 -2.628 -20.225 1.00 98.31 187 ASP A N 1
ATOM 1474 C CA . ASP A 1 187 ? 0.547 -3.498 -19.248 1.00 98.31 187 ASP A CA 1
ATOM 1475 C C . ASP A 1 187 ? 1.563 -4.450 -18.594 1.00 98.31 187 ASP A C 1
ATOM 1477 O O . ASP A 1 187 ? 2.223 -5.260 -19.250 1.00 98.31 187 ASP A O 1
ATOM 1481 N N . VAL A 1 188 ? 1.674 -4.356 -17.271 1.00 98.12 188 VAL A N 1
ATOM 1482 C CA . VAL A 1 188 ? 2.514 -5.211 -16.423 1.00 98.12 188 VAL A CA 1
ATOM 1483 C C . VAL A 1 188 ? 1.682 -5.983 -15.391 1.00 98.12 188 VAL A C 1
ATOM 1485 O O . VAL A 1 188 ? 2.235 -6.600 -14.481 1.00 98.12 188 VAL A O 1
ATOM 1488 N N . THR A 1 189 ? 0.355 -6.008 -15.543 1.00 98.25 189 THR A N 1
ATOM 1489 C CA . THR A 1 189 ? -0.604 -6.628 -14.613 1.00 98.25 189 THR A CA 1
ATOM 1490 C C . THR A 1 189 ? -0.269 -8.086 -14.313 1.00 98.25 189 THR A C 1
ATOM 1492 O O . THR A 1 189 ? -0.328 -8.517 -13.161 1.00 98.25 189 THR A O 1
ATOM 1495 N N . GLN A 1 190 ? 0.134 -8.851 -15.330 1.00 97.31 190 GLN A N 1
ATOM 1496 C CA . GLN A 1 190 ? 0.451 -10.275 -15.186 1.00 97.31 190 GLN A CA 1
ATOM 1497 C C . GLN A 1 190 ? 1.531 -10.557 -14.129 1.00 97.31 190 GLN A C 1
ATOM 1499 O O . GLN A 1 190 ? 1.463 -11.579 -13.451 1.00 97.31 190 GLN A O 1
ATOM 1504 N N . TYR A 1 191 ? 2.485 -9.640 -13.932 1.00 97.38 191 TYR A N 1
ATOM 1505 C CA . TYR A 1 191 ? 3.565 -9.808 -12.956 1.00 97.38 191 TYR A CA 1
ATOM 1506 C C . TYR A 1 191 ? 3.087 -9.658 -11.510 1.00 97.38 191 TYR A C 1
ATOM 1508 O O . TYR A 1 191 ? 3.739 -10.162 -10.605 1.00 97.38 191 TYR A O 1
ATOM 1516 N N . PHE A 1 192 ? 1.941 -9.009 -11.300 1.00 96.25 192 PHE A N 1
ATOM 1517 C CA . PHE A 1 192 ? 1.314 -8.847 -9.989 1.00 96.25 192 PHE A CA 1
ATOM 1518 C C . PHE A 1 192 ? 0.214 -9.874 -9.714 1.00 96.25 192 PHE A C 1
ATOM 1520 O O . PHE A 1 192 ? -0.074 -10.146 -8.554 1.00 96.25 192 PHE A O 1
ATOM 1527 N N . LYS A 1 193 ? -0.422 -10.425 -10.756 1.00 94.75 193 LYS A N 1
ATOM 1528 C CA . LYS A 1 193 ? -1.530 -11.384 -10.603 1.00 94.75 193 LYS A CA 1
ATOM 1529 C C . LYS A 1 193 ? -1.085 -12.843 -10.638 1.00 94.75 193 LYS A C 1
ATOM 1531 O O . LYS A 1 193 ? -1.710 -13.671 -9.988 1.00 94.75 193 LYS A O 1
ATOM 1536 N N . ASN A 1 194 ? -0.004 -13.160 -11.351 1.00 93.69 194 ASN A N 1
ATOM 1537 C CA . ASN A 1 194 ? 0.496 -14.533 -11.494 1.00 93.69 194 ASN A CA 1
ATOM 1538 C C . ASN A 1 194 ? 1.556 -14.865 -10.429 1.00 93.69 194 ASN A C 1
ATOM 1540 O O . ASN A 1 194 ? 2.596 -15.458 -10.729 1.00 93.69 194 ASN A O 1
ATOM 1544 N N . VAL A 1 195 ? 1.313 -14.431 -9.193 1.00 93.88 195 VAL A N 1
ATOM 1545 C CA . VAL A 1 195 ? 2.203 -14.619 -8.044 1.00 93.88 195 VAL A CA 1
ATOM 1546 C C . VAL A 1 195 ? 1.389 -14.989 -6.810 1.00 93.88 195 VAL A C 1
ATOM 1548 O O . VAL A 1 195 ? 0.191 -14.709 -6.738 1.00 93.88 195 VAL A O 1
ATOM 1551 N N . ASN A 1 196 ? 2.039 -15.612 -5.833 1.00 94.75 196 ASN A N 1
ATOM 1552 C CA . ASN A 1 196 ? 1.401 -15.909 -4.556 1.00 94.75 196 ASN A CA 1
ATOM 1553 C C . ASN A 1 196 ? 1.453 -14.686 -3.627 1.00 94.75 196 ASN A C 1
ATOM 1555 O O . ASN A 1 196 ? 2.381 -13.878 -3.732 1.00 94.75 196 ASN A O 1
ATOM 1559 N N . PRO A 1 197 ? 0.505 -14.546 -2.681 1.00 94.06 197 PRO A N 1
ATOM 1560 C CA . PRO A 1 197 ? 0.648 -13.597 -1.585 1.00 94.06 197 PRO A CA 1
ATOM 1561 C C . PRO A 1 197 ? 2.009 -13.760 -0.896 1.00 94.06 197 PRO A C 1
ATOM 1563 O O . PRO A 1 197 ? 2.369 -14.845 -0.446 1.00 94.06 197 PRO A O 1
ATOM 1566 N N . GLY A 1 198 ? 2.764 -12.671 -0.827 1.00 92.81 198 GLY A N 1
ATOM 1567 C CA . GLY A 1 198 ? 4.103 -12.605 -0.259 1.00 92.81 198 GLY A CA 1
ATOM 1568 C C . GLY A 1 198 ? 5.253 -12.748 -1.259 1.00 92.81 198 GLY A C 1
ATOM 1569 O O . GLY A 1 198 ? 6.391 -12.486 -0.874 1.00 92.81 198 GLY A O 1
ATOM 1570 N N . ASP A 1 199 ? 4.986 -13.088 -2.522 1.00 95.31 199 ASP A N 1
ATOM 1571 C CA . ASP A 1 199 ? 6.012 -13.098 -3.569 1.00 95.31 199 ASP A CA 1
ATOM 1572 C C . ASP A 1 199 ? 6.530 -11.676 -3.849 1.00 95.31 199 ASP A C 1
ATOM 1574 O O . ASP A 1 199 ? 5.797 -10.684 -3.777 1.00 95.31 199 ASP A O 1
ATOM 1578 N N . VAL A 1 200 ? 7.809 -11.581 -4.218 1.00 96.06 200 VAL A N 1
ATOM 1579 C CA . VAL A 1 200 ? 8.469 -10.315 -4.559 1.00 96.06 200 VAL A CA 1
ATOM 1580 C C . VAL A 1 200 ? 8.523 -10.131 -6.073 1.00 96.06 200 VAL A C 1
ATOM 1582 O O . VAL A 1 200 ? 9.094 -10.948 -6.800 1.00 96.06 200 VAL A O 1
ATOM 1585 N N . VAL A 1 201 ? 7.980 -9.008 -6.537 1.00 96.38 201 VAL A N 1
ATOM 1586 C CA . VAL A 1 201 ? 8.100 -8.521 -7.912 1.00 96.38 201 VAL A CA 1
ATOM 1587 C C . VAL A 1 201 ? 9.266 -7.542 -7.981 1.00 96.38 201 VAL A C 1
ATOM 1589 O O . VAL A 1 201 ? 9.346 -6.580 -7.214 1.00 96.38 201 VAL A O 1
ATOM 1592 N N . THR A 1 202 ? 10.181 -7.797 -8.910 1.00 97.31 202 THR A N 1
ATOM 1593 C CA . THR A 1 202 ? 11.368 -6.980 -9.157 1.00 97.31 202 THR A CA 1
ATOM 1594 C C . THR A 1 202 ? 11.176 -6.164 -10.423 1.00 97.31 202 THR A C 1
ATOM 1596 O O . THR A 1 202 ? 10.900 -6.708 -11.492 1.00 97.31 202 THR A O 1
ATOM 1599 N N . PHE A 1 203 ? 11.364 -4.856 -10.291 1.00 97.56 203 PHE A N 1
ATOM 1600 C CA . PHE A 1 203 ? 11.553 -3.929 -11.393 1.00 97.56 203 PHE A CA 1
ATOM 1601 C C . PHE A 1 203 ? 13.041 -3.650 -11.526 1.00 97.56 203 PHE A C 1
ATOM 1603 O O . PHE A 1 203 ? 13.665 -3.164 -10.583 1.00 97.56 203 PHE A O 1
ATOM 1610 N N . LYS A 1 204 ? 13.598 -3.933 -12.700 1.00 97.81 204 LYS A N 1
ATOM 1611 C CA . LYS A 1 204 ? 14.953 -3.538 -13.070 1.00 97.81 204 LYS A CA 1
ATOM 1612 C C . LYS A 1 204 ? 14.865 -2.504 -14.179 1.00 97.81 204 LYS A C 1
ATOM 1614 O O . LYS A 1 204 ? 14.384 -2.801 -15.274 1.00 97.81 204 LYS A O 1
ATOM 1619 N N . ILE A 1 205 ? 15.353 -1.305 -13.899 1.00 97.69 205 ILE A N 1
ATOM 1620 C CA . ILE A 1 205 ? 15.612 -0.314 -14.937 1.00 97.69 205 ILE A CA 1
ATOM 1621 C C . ILE A 1 205 ? 17.068 -0.432 -15.370 1.00 97.69 205 ILE A C 1
ATOM 1623 O O . ILE A 1 205 ? 17.954 -0.635 -14.538 1.00 97.69 205 ILE A O 1
ATOM 1627 N N . ARG A 1 206 ? 17.301 -0.331 -16.675 1.00 97.94 206 ARG A N 1
ATOM 1628 C CA . ARG A 1 206 ? 18.637 -0.239 -17.264 1.00 97.94 206 ARG A CA 1
ATOM 1629 C C . ARG A 1 206 ? 18.675 1.036 -18.078 1.00 97.94 206 ARG A C 1
ATOM 1631 O O . ARG A 1 206 ? 17.788 1.231 -18.905 1.00 97.94 206 ARG A O 1
ATOM 1638 N N . VAL A 1 207 ? 19.669 1.878 -17.852 1.00 97.38 207 VAL A N 1
ATOM 1639 C CA . VAL A 1 207 ? 19.798 3.159 -18.545 1.00 97.38 207 VAL A CA 1
ATOM 1640 C C . VAL A 1 207 ? 21.210 3.269 -19.081 1.00 97.38 207 VAL A C 1
ATOM 1642 O O . VAL A 1 207 ? 22.159 3.160 -18.309 1.00 97.38 207 VAL A O 1
ATOM 1645 N N . SER A 1 208 ? 21.348 3.434 -20.394 1.00 97.00 208 SER A N 1
ATOM 1646 C CA . SER A 1 208 ? 22.627 3.827 -20.980 1.00 97.00 208 SER A CA 1
ATOM 1647 C C . SER A 1 208 ? 22.673 5.342 -21.025 1.00 97.00 208 SER A C 1
ATOM 1649 O O . SER A 1 208 ? 21.764 5.946 -21.589 1.00 97.00 208 SER A O 1
ATOM 1651 N N . VAL A 1 209 ? 23.724 5.921 -20.449 1.00 95.00 209 VAL A N 1
ATOM 1652 C CA . VAL A 1 209 ? 23.956 7.368 -20.441 1.00 95.00 209 VAL A CA 1
ATOM 1653 C C . VAL A 1 209 ? 25.304 7.714 -21.064 1.00 95.00 209 VAL A C 1
ATOM 1655 O O . VAL A 1 209 ? 26.297 6.980 -20.927 1.00 95.00 209 VAL A O 1
ATOM 1658 N N . SER A 1 210 ? 25.337 8.865 -21.710 1.00 93.62 210 SER A N 1
ATOM 1659 C CA . SER A 1 210 ? 26.514 9.583 -22.164 1.00 93.62 210 SER A CA 1
ATOM 1660 C C . SER A 1 210 ? 26.407 11.024 -21.649 1.00 93.62 210 SER A C 1
ATOM 1662 O O . SER A 1 210 ? 25.330 11.588 -21.551 1.00 93.62 210 SER A O 1
ATOM 1664 N N . GLY A 1 211 ? 27.508 11.589 -21.153 1.00 92.38 211 GLY A N 1
ATOM 1665 C CA . GLY A 1 211 ? 27.435 12.821 -20.365 1.00 92.38 211 GLY A CA 1
ATOM 1666 C C . GLY A 1 211 ? 26.863 12.571 -18.967 1.00 92.38 211 GLY A C 1
ATOM 1667 O O . GLY A 1 211 ? 27.363 11.697 -18.255 1.00 92.38 211 GLY A O 1
ATOM 1668 N N . ASN A 1 212 ? 25.868 13.364 -18.568 1.00 94.12 212 ASN A N 1
ATOM 1669 C CA . ASN A 1 212 ? 25.135 13.205 -17.312 1.00 94.12 212 ASN A CA 1
ATOM 1670 C C . ASN A 1 212 ? 23.686 12.866 -17.639 1.00 94.12 212 ASN A C 1
ATOM 1672 O O . ASN A 1 212 ? 23.144 13.502 -18.527 1.00 94.12 212 ASN A O 1
ATOM 1676 N N . GLY A 1 213 ? 23.071 11.946 -16.897 1.00 93.88 213 GLY A N 1
ATOM 1677 C CA . GLY A 1 213 ? 21.682 11.582 -17.151 1.00 93.88 213 GLY A CA 1
ATOM 1678 C C . GLY A 1 213 ? 20.972 10.917 -15.978 1.00 93.88 213 GLY A C 1
ATOM 1679 O O . GLY A 1 213 ? 21.522 10.721 -14.884 1.00 93.88 213 GLY A O 1
ATOM 1680 N N . GLU A 1 214 ? 19.724 10.543 -16.232 1.00 96.38 214 GLU A N 1
ATOM 1681 C CA . GLU A 1 214 ? 18.809 9.908 -15.290 1.00 96.38 214 GLU A CA 1
ATOM 1682 C C . GLU A 1 214 ? 17.983 8.815 -15.971 1.00 96.38 214 GLU A C 1
ATOM 1684 O O . GLU A 1 214 ? 17.922 8.713 -17.195 1.00 96.38 214 GLU A O 1
ATOM 1689 N N . GLY A 1 215 ? 17.280 8.018 -15.170 1.00 96.88 215 GLY A N 1
ATOM 1690 C CA . GLY A 1 215 ? 16.112 7.316 -15.667 1.00 96.88 215 GLY A CA 1
ATOM 1691 C C . GLY A 1 215 ? 15.264 6.696 -14.568 1.00 96.88 215 GLY A C 1
ATOM 1692 O O . GLY A 1 215 ? 15.767 6.130 -13.601 1.00 96.88 215 GLY A O 1
ATOM 1693 N N . PHE A 1 216 ? 13.952 6.828 -14.705 1.00 97.62 216 PHE A N 1
ATOM 1694 C CA . PHE A 1 216 ? 12.966 6.325 -13.756 1.00 97.62 216 PHE A CA 1
ATOM 1695 C C . PHE A 1 216 ? 11.597 6.206 -14.431 1.00 97.62 216 PHE A C 1
ATOM 1697 O O . PHE A 1 216 ? 11.355 6.744 -15.512 1.00 97.62 216 PHE A O 1
ATOM 1704 N N . GLY A 1 217 ? 10.679 5.486 -13.798 1.00 97.38 217 GLY A N 1
ATOM 1705 C CA . GLY A 1 217 ? 9.325 5.310 -14.315 1.00 97.38 217 GLY A CA 1
ATOM 1706 C C . GLY A 1 217 ? 8.285 5.221 -13.214 1.00 97.38 217 GLY A C 1
ATOM 1707 O O . GLY A 1 217 ? 8.625 5.104 -12.037 1.00 97.38 217 GLY A O 1
ATOM 1708 N N . ARG A 1 218 ? 7.007 5.259 -13.592 1.00 97.81 218 ARG A N 1
ATOM 1709 C CA . ARG A 1 218 ? 5.883 5.111 -12.661 1.00 97.81 218 ARG A CA 1
ATOM 1710 C C . ARG A 1 218 ? 4.958 3.994 -13.107 1.00 97.81 218 ARG A C 1
ATOM 1712 O O . ARG A 1 218 ? 4.506 3.966 -14.252 1.00 97.81 218 ARG A O 1
ATOM 1719 N N . ILE A 1 219 ? 4.673 3.091 -12.179 1.00 97.88 219 ILE A N 1
ATOM 1720 C CA . ILE A 1 219 ? 3.657 2.058 -12.311 1.00 97.88 219 ILE A CA 1
ATOM 1721 C C . ILE A 1 219 ? 2.388 2.563 -11.632 1.00 97.88 219 ILE A C 1
ATOM 1723 O O . ILE A 1 219 ? 2.392 2.824 -10.427 1.00 97.88 219 ILE A O 1
ATOM 1727 N N . ARG A 1 220 ? 1.298 2.679 -12.387 1.00 97.81 220 ARG A N 1
ATOM 1728 C CA . ARG A 1 220 ? -0.034 2.915 -11.829 1.00 97.81 220 ARG A CA 1
ATOM 1729 C C . ARG A 1 220 ? -0.730 1.586 -11.613 1.00 97.81 220 ARG A C 1
ATOM 1731 O O . ARG A 1 220 ? -0.842 0.781 -12.535 1.00 97.81 220 ARG A O 1
ATOM 1738 N N . ILE A 1 221 ? -1.170 1.367 -10.383 1.00 97.25 221 ILE A N 1
ATOM 1739 C CA . ILE A 1 221 ? -1.810 0.143 -9.920 1.00 97.25 221 ILE A CA 1
ATOM 1740 C C . ILE A 1 221 ? -3.248 0.486 -9.558 1.00 97.25 221 ILE A C 1
ATOM 1742 O O . ILE A 1 221 ? -3.494 1.288 -8.654 1.00 97.25 221 ILE A O 1
ATOM 1746 N N . HIS A 1 222 ? -4.189 -0.153 -10.242 1.00 97.31 222 HIS A N 1
ATOM 1747 C CA . HIS A 1 222 ? -5.589 -0.142 -9.856 1.00 97.31 222 HIS A CA 1
ATOM 1748 C C . HIS A 1 222 ? -5.916 -1.398 -9.063 1.00 97.31 222 HIS A C 1
ATOM 1750 O O . HIS A 1 222 ? -5.507 -2.506 -9.421 1.00 97.31 222 HIS A O 1
ATOM 1756 N N . TYR A 1 223 ? -6.677 -1.231 -7.991 1.00 95.69 223 TYR A N 1
ATOM 1757 C CA . TYR A 1 223 ? -7.097 -2.320 -7.122 1.00 95.69 223 TYR A CA 1
ATOM 1758 C C . TYR A 1 223 ? -8.546 -2.148 -6.682 1.00 95.69 223 TYR A C 1
ATOM 1760 O O . TYR A 1 223 ? -9.078 -1.041 -6.663 1.00 95.69 223 TYR A O 1
ATOM 1768 N N . ASP A 1 224 ? -9.164 -3.262 -6.309 1.00 92.75 224 ASP A N 1
ATOM 1769 C CA . ASP A 1 224 ? -10.458 -3.318 -5.648 1.00 92.75 224 ASP A CA 1
ATOM 1770 C C . ASP A 1 224 ? -10.276 -2.934 -4.168 1.00 92.75 224 ASP A C 1
ATOM 1772 O O . ASP A 1 224 ? -9.657 -3.694 -3.412 1.00 92.75 224 ASP A O 1
ATOM 1776 N N . PRO A 1 225 ? -10.776 -1.765 -3.729 1.00 87.94 225 PRO A N 1
ATOM 1777 C CA . PRO A 1 225 ? -10.598 -1.309 -2.355 1.00 87.94 225 PRO A CA 1
ATOM 1778 C C . PRO A 1 225 ? -11.202 -2.259 -1.321 1.00 87.94 225 PRO A C 1
ATOM 1780 O O . PRO A 1 225 ? -10.623 -2.427 -0.251 1.00 87.94 225 PRO A O 1
ATOM 1783 N N . ALA A 1 226 ? -12.325 -2.909 -1.645 1.00 85.38 226 ALA A N 1
ATOM 1784 C CA . ALA A 1 226 ? -13.003 -3.816 -0.721 1.00 85.38 226 ALA A CA 1
ATOM 1785 C C . ALA A 1 226 ? -12.162 -5.071 -0.447 1.00 85.38 226 ALA A C 1
ATOM 1787 O O . ALA A 1 226 ? -12.213 -5.634 0.641 1.00 85.38 226 ALA A O 1
ATOM 1788 N N . LYS A 1 227 ? -11.340 -5.484 -1.418 1.00 91.25 227 LYS A N 1
ATOM 1789 C CA . LYS A 1 227 ? -10.407 -6.610 -1.267 1.00 91.25 227 LYS A CA 1
ATOM 1790 C C . LYS A 1 227 ? -9.052 -6.192 -0.706 1.00 91.25 227 LYS A C 1
ATOM 1792 O O . LYS A 1 227 ? -8.294 -7.052 -0.278 1.00 91.25 227 LYS A O 1
ATOM 1797 N N . ALA A 1 228 ? -8.713 -4.904 -0.723 1.00 91.88 228 ALA A N 1
ATOM 1798 C CA . ALA A 1 228 ? -7.422 -4.417 -0.239 1.00 91.88 228 ALA A CA 1
ATOM 1799 C C . ALA A 1 228 ? -7.319 -4.395 1.296 1.00 91.88 228 ALA A C 1
ATOM 1801 O O . ALA A 1 228 ? -6.209 -4.299 1.821 1.00 91.88 228 ALA A O 1
ATOM 1802 N N . ILE A 1 229 ? -8.449 -4.481 2.005 1.00 91.25 229 ILE A N 1
ATOM 1803 C CA . ILE A 1 229 ? -8.504 -4.557 3.467 1.00 91.25 229 ILE A CA 1
ATOM 1804 C C . ILE A 1 229 ? -8.030 -5.944 3.904 1.00 91.25 229 ILE A C 1
ATOM 1806 O O . ILE A 1 229 ? -8.633 -6.963 3.574 1.00 91.25 229 ILE A O 1
ATOM 1810 N N . THR A 1 230 ? -6.929 -5.979 4.646 1.00 89.19 230 THR A N 1
ATOM 1811 C CA . THR A 1 230 ? -6.316 -7.216 5.149 1.00 89.19 230 THR A CA 1
ATOM 1812 C C . THR A 1 230 ? -6.638 -7.472 6.614 1.00 89.19 230 THR A C 1
ATOM 1814 O O . THR A 1 230 ? -6.388 -8.568 7.111 1.00 89.19 230 THR A O 1
ATOM 1817 N N . LYS A 1 231 ? -7.148 -6.460 7.322 1.00 91.19 231 LYS A N 1
ATOM 1818 C CA . LYS A 1 231 ? -7.532 -6.562 8.726 1.00 91.19 231 LYS A CA 1
ATOM 1819 C C . LYS A 1 231 ? -8.623 -5.552 9.062 1.00 91.19 231 LYS A C 1
ATOM 1821 O O . LYS A 1 231 ? -8.557 -4.423 8.581 1.00 91.19 231 LYS A O 1
ATOM 1826 N N . ASP A 1 232 ? -9.565 -5.958 9.905 1.00 94.50 232 ASP A N 1
ATOM 1827 C CA . ASP A 1 232 ? -10.653 -5.130 10.431 1.00 94.50 232 ASP A CA 1
ATOM 1828 C C . ASP A 1 232 ? -11.196 -5.763 11.728 1.00 94.50 232 ASP A C 1
ATOM 1830 O O . ASP A 1 232 ? -12.106 -6.589 11.704 1.00 94.50 232 ASP A O 1
ATOM 1834 N N . GLU A 1 233 ? -10.563 -5.469 12.867 1.00 96.06 233 GLU A N 1
ATOM 1835 C CA . GLU A 1 233 ? -10.859 -6.139 14.142 1.00 96.06 233 GLU A CA 1
ATOM 1836 C C . GLU A 1 233 ? -10.978 -5.153 15.307 1.00 96.06 233 GLU A C 1
ATOM 1838 O O . GLU A 1 233 ? -10.060 -4.373 15.572 1.00 96.06 233 GLU A O 1
ATOM 1843 N N . TRP A 1 234 ? -12.068 -5.252 16.068 1.00 97.12 234 TRP A N 1
ATOM 1844 C CA . TRP A 1 234 ? -12.302 -4.471 17.286 1.00 97.12 234 TRP A CA 1
ATOM 1845 C C . TRP A 1 234 ? -12.035 -5.312 18.540 1.00 97.12 234 TRP A C 1
ATOM 1847 O O . TRP A 1 234 ? -12.455 -6.469 18.634 1.00 97.12 234 TRP A O 1
ATOM 1857 N N . SER A 1 235 ? -11.331 -4.745 19.523 1.00 96.81 235 SER A N 1
ATOM 1858 C CA . SER A 1 235 ? -10.984 -5.450 20.767 1.00 96.81 235 SER A CA 1
ATOM 1859 C C . SER A 1 235 ? -10.687 -4.493 21.932 1.00 96.81 235 SER A C 1
ATOM 1861 O O . SER A 1 235 ? -10.233 -3.382 21.673 1.00 96.81 235 SER A O 1
ATOM 1863 N N . PRO A 1 236 ? -10.855 -4.912 23.201 1.00 97.00 236 PRO A N 1
ATOM 1864 C CA . PRO A 1 236 ? -11.416 -6.191 23.641 1.00 97.00 236 PRO A CA 1
ATOM 1865 C C . PRO A 1 236 ? -12.957 -6.192 23.638 1.00 97.00 236 PRO A C 1
ATOM 1867 O O . PRO A 1 236 ? -13.589 -5.161 23.847 1.00 97.00 236 PRO A O 1
ATOM 1870 N N . GLN A 1 237 ? -13.568 -7.369 23.448 1.00 95.62 237 GLN A N 1
ATOM 1871 C CA . GLN A 1 237 ? -15.035 -7.529 23.385 1.00 95.62 237 GLN A CA 1
ATOM 1872 C C . GLN A 1 237 ? -15.749 -7.169 24.697 1.00 95.62 237 GLN A C 1
ATOM 1874 O O . GLN A 1 237 ? -16.872 -6.667 24.678 1.00 95.62 237 GLN A O 1
ATOM 1879 N N . THR A 1 238 ? -15.080 -7.356 25.837 1.00 94.00 238 THR A N 1
ATOM 1880 C CA . THR A 1 238 ? -15.593 -6.950 27.154 1.00 94.00 238 THR A CA 1
ATOM 1881 C C . THR A 1 238 ? -15.784 -5.436 27.243 1.00 94.00 238 THR A C 1
ATOM 1883 O O . THR A 1 238 ? -16.846 -4.981 27.653 1.00 94.00 238 THR A O 1
ATOM 1886 N N . CYS A 1 239 ? -14.806 -4.652 26.781 1.00 95.56 239 CYS A N 1
ATOM 1887 C CA . CYS A 1 239 ? -14.902 -3.192 26.779 1.00 95.56 239 CYS A CA 1
ATOM 1888 C C . CYS A 1 239 ? -15.893 -2.683 25.716 1.00 95.56 239 CYS A C 1
ATOM 1890 O O . CYS A 1 239 ? -16.590 -1.707 25.961 1.00 95.56 239 CYS A O 1
ATOM 1892 N N . ILE A 1 240 ? -16.034 -3.369 24.573 1.00 96.31 240 ILE A N 1
ATOM 1893 C CA . ILE A 1 240 ? -17.076 -3.058 23.570 1.00 96.31 240 ILE A CA 1
ATOM 1894 C C . ILE A 1 240 ? -18.478 -3.221 24.162 1.00 96.31 240 ILE A C 1
ATOM 1896 O O . ILE A 1 240 ? -19.332 -2.356 23.979 1.00 96.31 240 ILE A O 1
ATOM 1900 N N . SER A 1 241 ? -18.704 -4.310 24.899 1.00 94.12 241 SER A N 1
ATOM 1901 C CA . SER A 1 241 ? -19.982 -4.546 25.578 1.00 94.12 241 SER A CA 1
ATOM 1902 C C . SER A 1 241 ? -20.246 -3.452 26.616 1.00 94.12 241 SER A C 1
ATOM 1904 O O . SER A 1 241 ? -21.302 -2.828 26.583 1.00 94.12 241 SER A O 1
ATOM 1906 N N . ALA A 1 242 ? -19.247 -3.141 27.453 1.00 93.06 242 ALA A N 1
ATOM 1907 C CA . ALA A 1 242 ? -19.336 -2.067 28.441 1.00 93.06 242 ALA A CA 1
ATOM 1908 C C . ALA A 1 242 ? -19.610 -0.693 27.804 1.00 93.06 242 ALA A C 1
ATOM 1910 O O . ALA A 1 242 ? -20.425 0.065 28.316 1.00 93.06 242 ALA A O 1
ATOM 1911 N N . ALA A 1 243 ? -18.993 -0.379 26.662 1.00 95.38 243 ALA A N 1
ATOM 1912 C CA . ALA A 1 243 ? -19.227 0.871 25.944 1.00 95.38 243 ALA A CA 1
ATOM 1913 C C . ALA A 1 243 ? -20.691 1.035 25.525 1.00 95.38 243 ALA A C 1
ATOM 1915 O O . ALA A 1 243 ? -21.269 2.099 25.734 1.00 95.38 243 ALA A O 1
ATOM 1916 N N . ASN A 1 244 ? -21.299 -0.014 24.963 1.00 94.50 244 ASN A N 1
ATOM 1917 C CA . ASN A 1 244 ? -22.707 0.025 24.575 1.00 94.50 244 ASN A CA 1
ATOM 1918 C C . ASN A 1 244 ? -23.624 0.140 25.802 1.00 94.50 244 ASN A C 1
ATOM 1920 O O . ASN A 1 244 ? -24.533 0.965 25.785 1.00 94.50 244 ASN A O 1
ATOM 1924 N N . THR A 1 245 ? -23.321 -0.572 26.894 1.00 91.62 245 THR A N 1
ATOM 1925 C CA . THR A 1 245 ? -24.042 -0.424 28.168 1.00 91.62 245 THR A CA 1
ATOM 1926 C C . THR A 1 245 ? -23.952 1.003 28.709 1.00 91.62 245 THR A C 1
ATOM 1928 O O . THR A 1 245 ? -24.968 1.583 29.075 1.00 91.62 245 THR A O 1
ATOM 1931 N N . VAL A 1 246 ? -22.765 1.619 28.734 1.00 92.31 246 VAL A N 1
ATOM 1932 C CA . VAL A 1 246 ? -22.599 3.019 29.163 1.00 92.31 246 VAL A CA 1
ATOM 1933 C C . VAL A 1 246 ? -23.390 3.962 28.256 1.00 92.31 246 VAL A C 1
ATOM 1935 O O . VAL A 1 246 ? -24.078 4.841 28.761 1.00 92.31 246 VAL A O 1
ATOM 1938 N N . ILE A 1 247 ? -23.349 3.770 26.934 1.00 93.00 247 ILE A N 1
ATOM 1939 C CA . ILE A 1 247 ? -24.117 4.588 25.983 1.00 93.00 247 ILE A CA 1
ATOM 1940 C C . ILE A 1 247 ? -25.621 4.511 26.258 1.00 93.00 247 ILE A C 1
ATOM 1942 O O . ILE A 1 247 ? -26.294 5.539 26.198 1.00 93.00 247 ILE A O 1
ATOM 1946 N N . ASP A 1 248 ? -26.156 3.326 26.538 1.00 91.25 248 ASP A N 1
ATOM 1947 C CA . ASP A 1 248 ? -27.583 3.169 26.822 1.00 91.25 248 ASP A CA 1
ATOM 1948 C C . ASP A 1 248 ? -27.947 3.757 28.195 1.00 91.25 248 ASP A C 1
ATOM 1950 O O . ASP A 1 248 ? -28.893 4.537 28.288 1.00 91.25 248 ASP A O 1
ATOM 1954 N N . GLY A 1 249 ? -27.117 3.544 29.223 1.00 89.50 249 GLY A N 1
ATOM 1955 C CA . GLY A 1 249 ? -27.289 4.187 30.531 1.00 89.50 249 GLY A CA 1
ATOM 1956 C C . GLY A 1 249 ? -27.241 5.715 30.478 1.00 89.50 249 GLY A C 1
ATOM 1957 O O . GLY A 1 249 ? -28.010 6.372 31.175 1.00 89.50 249 GLY A O 1
ATOM 1958 N N . LEU A 1 250 ? -26.397 6.300 29.621 1.00 89.56 250 LEU A N 1
ATOM 1959 C CA . LEU A 1 250 ? -26.353 7.750 29.393 1.00 89.56 250 LEU A CA 1
ATOM 1960 C C . LEU A 1 250 ? -27.659 8.275 28.770 1.00 89.56 250 LEU A C 1
ATOM 1962 O O . LEU A 1 250 ? -28.084 9.382 29.094 1.00 89.56 250 LEU A O 1
ATOM 1966 N N . LYS A 1 251 ? -28.301 7.507 27.874 1.00 89.12 251 LYS A N 1
ATOM 1967 C CA . LYS A 1 251 ? -29.585 7.895 27.253 1.00 89.12 251 LYS A CA 1
ATOM 1968 C C . LYS A 1 251 ? -30.735 7.845 28.251 1.00 89.12 251 LYS A C 1
ATOM 1970 O O . LYS A 1 251 ? -31.586 8.731 28.235 1.00 89.12 251 LYS A O 1
ATOM 1975 N N . ASP A 1 252 ? -30.737 6.825 29.100 1.00 86.44 252 ASP A N 1
ATOM 1976 C CA . ASP A 1 252 ? -31.794 6.593 30.082 1.00 86.44 252 ASP A CA 1
ATOM 1977 C C . ASP A 1 252 ? -31.577 7.396 31.380 1.00 86.44 252 ASP A C 1
ATOM 1979 O O . ASP A 1 252 ? -32.439 7.418 32.257 1.00 86.44 252 ASP A O 1
ATOM 1983 N N . GLY A 1 253 ? -30.437 8.087 31.494 1.00 85.31 253 GLY A N 1
ATOM 1984 C CA . GLY A 1 253 ? -30.072 8.908 32.645 1.00 85.31 253 GLY A CA 1
ATOM 1985 C C . GLY A 1 253 ? -29.568 8.113 33.848 1.00 85.31 253 GLY A C 1
ATOM 1986 O O . GLY A 1 253 ? -29.496 8.679 34.927 1.00 85.31 253 GLY A O 1
ATOM 1987 N N . PHE A 1 254 ? -29.220 6.834 33.678 1.00 85.00 254 PHE A N 1
ATOM 1988 C CA . PHE A 1 254 ? -28.709 5.947 34.734 1.00 85.00 254 PHE A CA 1
ATOM 1989 C C . PHE A 1 254 ? -27.180 5.935 34.861 1.00 85.00 254 PHE A C 1
ATOM 1991 O O . PHE A 1 254 ? -26.656 5.381 35.828 1.00 85.00 254 PHE A O 1
ATOM 1998 N N . ALA A 1 255 ? -26.467 6.513 33.896 1.00 88.06 255 ALA A N 1
ATOM 1999 C CA . ALA A 1 255 ? -25.012 6.589 33.900 1.00 88.06 255 ALA A CA 1
ATOM 2000 C C . ALA A 1 255 ? -24.524 8.020 33.664 1.00 88.06 255 ALA A C 1
ATOM 2002 O O . ALA A 1 255 ? -25.165 8.803 32.963 1.00 88.06 255 ALA A O 1
ATOM 2003 N N . GLU A 1 256 ? -23.337 8.321 34.185 1.00 90.56 256 GLU A N 1
ATOM 2004 C CA . GLU A 1 256 ? -22.559 9.517 33.856 1.00 90.56 256 GLU A CA 1
ATOM 2005 C C . GLU A 1 256 ? -21.260 9.123 33.149 1.00 90.56 256 GLU A C 1
ATOM 2007 O O . GLU A 1 256 ? -20.689 8.070 33.428 1.00 90.56 256 GLU A O 1
ATOM 2012 N N . GLY A 1 257 ? -20.757 9.968 32.246 1.00 91.75 257 GLY A N 1
ATOM 2013 C CA . GLY A 1 257 ? -19.480 9.739 31.572 1.00 91.75 257 GLY A CA 1
ATOM 2014 C C . GLY A 1 257 ? -19.505 10.043 30.077 1.00 91.75 257 GLY A C 1
ATOM 2015 O O . GLY A 1 257 ? -20.263 10.890 29.610 1.00 91.75 257 GLY A O 1
ATOM 2016 N N . ASN A 1 258 ? -18.620 9.392 29.325 1.00 94.00 258 ASN A N 1
ATOM 2017 C CA . ASN A 1 258 ? -18.460 9.587 27.891 1.00 94.00 258 ASN A CA 1
ATOM 2018 C C . ASN A 1 258 ? -17.834 8.356 27.215 1.00 94.00 258 ASN A C 1
ATOM 2020 O O . ASN A 1 258 ? -16.870 7.768 27.712 1.00 94.00 258 ASN A O 1
ATOM 2024 N N . VAL A 1 259 ? -18.328 8.042 26.018 1.00 96.62 259 VAL A N 1
ATOM 2025 C CA . VAL A 1 259 ? -17.714 7.093 25.086 1.00 96.62 259 VAL A CA 1
ATOM 2026 C C . VAL A 1 259 ? -17.341 7.858 23.826 1.00 96.62 259 VAL A C 1
ATOM 2028 O O . VAL A 1 259 ? -18.211 8.366 23.123 1.00 96.62 259 VAL A O 1
ATOM 2031 N N . SER A 1 260 ? -16.044 7.970 23.539 1.00 96.19 260 SER A N 1
ATOM 2032 C CA . SER A 1 260 ? -15.581 8.810 22.430 1.00 96.19 260 SER A CA 1
ATOM 2033 C C . SER A 1 260 ? -14.369 8.249 21.707 1.00 96.19 260 SER A C 1
ATOM 2035 O O . SER A 1 260 ? -13.502 7.596 22.290 1.00 96.19 260 SER A O 1
ATOM 2037 N N . CYS A 1 261 ? -14.309 8.535 20.409 1.00 96.56 261 CYS A N 1
ATOM 2038 C CA . CYS A 1 261 ? -13.132 8.259 19.607 1.00 96.56 261 CYS A CA 1
ATOM 2039 C C . CYS A 1 261 ? -12.000 9.222 19.981 1.00 96.56 261 CYS A C 1
ATOM 2041 O O . CYS A 1 261 ? -12.168 10.436 19.877 1.00 96.56 261 CYS A O 1
ATOM 2043 N N . ILE A 1 262 ? -10.849 8.680 20.369 1.00 96.06 262 ILE A N 1
ATOM 2044 C CA . ILE A 1 262 ? -9.665 9.451 20.781 1.00 96.06 262 ILE A CA 1
ATOM 2045 C C . ILE A 1 262 ? -8.514 9.374 19.769 1.00 96.06 262 ILE A C 1
ATOM 2047 O O . ILE A 1 262 ? -7.560 10.138 19.867 1.00 96.06 262 ILE A O 1
ATOM 2051 N N . ASP A 1 263 ? -8.604 8.483 18.779 1.00 94.50 263 ASP A N 1
ATOM 2052 C CA . ASP A 1 263 ? -7.669 8.409 17.652 1.00 94.50 263 ASP A CA 1
ATOM 2053 C C . ASP A 1 263 ? -8.452 8.215 16.352 1.00 94.50 263 ASP A C 1
ATOM 2055 O O . ASP A 1 263 ? -8.888 7.108 16.025 1.00 94.50 263 ASP A O 1
ATOM 2059 N N . ASN A 1 264 ? -8.647 9.315 15.621 1.00 87.56 264 ASN A N 1
ATOM 2060 C CA . ASN A 1 264 ? -9.309 9.317 14.325 1.00 87.56 264 ASN A CA 1
ATOM 2061 C C . ASN A 1 264 ? -8.396 9.934 13.258 1.00 87.56 264 ASN A C 1
ATOM 2063 O O . ASN A 1 264 ? -8.130 11.133 13.268 1.00 87.56 264 ASN A O 1
ATOM 2067 N N . SER A 1 265 ? -7.932 9.113 12.316 1.00 82.94 265 SER A N 1
ATOM 2068 C CA . SER A 1 265 ? -7.029 9.532 11.233 1.00 82.94 265 SER A CA 1
ATOM 2069 C C . SER A 1 265 ? -7.767 9.821 9.909 1.00 82.94 265 SER A C 1
ATOM 2071 O O . SER A 1 265 ? -7.175 9.676 8.835 1.00 82.94 265 SER A O 1
ATOM 2073 N N . THR A 1 266 ? -9.064 10.154 9.950 1.00 90.31 266 THR A N 1
ATOM 2074 C CA . THR A 1 266 ? -9.880 10.402 8.747 1.00 90.31 266 THR A CA 1
ATOM 2075 C C . THR A 1 266 ? -9.718 11.810 8.193 1.00 90.31 266 THR A C 1
ATOM 2077 O O . THR A 1 266 ? -9.742 12.785 8.941 1.00 90.31 266 THR A O 1
ATOM 2080 N N . ASP A 1 267 ? -9.660 11.922 6.871 1.00 88.00 267 ASP A N 1
ATOM 2081 C CA . ASP A 1 267 ? -9.812 13.183 6.154 1.00 88.00 267 ASP A CA 1
ATOM 2082 C C . ASP A 1 267 ? -11.285 13.634 6.062 1.00 88.00 267 ASP A C 1
ATOM 2084 O O . ASP A 1 267 ? -12.207 12.930 6.478 1.00 88.00 267 ASP A O 1
ATOM 2088 N N . ALA A 1 268 ? -11.514 14.816 5.477 1.00 85.75 268 ALA A N 1
ATOM 2089 C CA . ALA A 1 268 ? -12.845 15.414 5.324 1.00 85.75 268 ALA A CA 1
ATOM 2090 C C . ALA A 1 268 ? -13.835 14.567 4.499 1.00 85.75 268 ALA A C 1
ATOM 2092 O O . ALA A 1 268 ? -15.038 14.804 4.560 1.00 85.75 268 ALA A O 1
ATOM 2093 N N . SER A 1 269 ? -13.349 13.587 3.732 1.00 85.50 269 SER A N 1
ATOM 2094 C CA . SER A 1 269 ? -14.189 12.661 2.963 1.00 85.50 269 SER A CA 1
ATOM 2095 C C . SER A 1 269 ? -14.478 11.347 3.699 1.00 85.50 269 SER A C 1
ATOM 2097 O O . SER A 1 269 ? -15.101 10.454 3.128 1.00 85.50 269 SER A O 1
ATOM 2099 N N . GLY A 1 270 ? -14.030 11.207 4.952 1.00 89.56 270 GLY A N 1
ATOM 2100 C CA . GLY A 1 270 ? -14.220 9.991 5.743 1.00 89.56 270 GLY A CA 1
ATOM 2101 C C . GLY A 1 270 ? -13.295 8.846 5.326 1.00 89.56 270 GLY A C 1
ATOM 2102 O O . GLY A 1 270 ? -13.653 7.675 5.482 1.00 89.56 270 GLY A O 1
ATOM 2103 N N . CYS A 1 271 ? -12.121 9.170 4.776 1.00 91.62 271 CYS A N 1
ATOM 2104 C CA . CYS A 1 271 ? -11.136 8.196 4.318 1.00 91.62 271 CYS A CA 1
ATOM 2105 C C . CYS A 1 271 ? -9.768 8.426 4.965 1.00 91.62 271 CYS A C 1
ATOM 2107 O O . CYS A 1 271 ? -9.479 9.489 5.505 1.00 91.62 271 CYS A O 1
ATOM 2109 N N . THR A 1 272 ? -8.896 7.428 4.898 1.00 91.88 272 THR A N 1
ATOM 2110 C CA . THR A 1 272 ? -7.504 7.515 5.345 1.00 91.88 272 THR A CA 1
ATOM 2111 C C . THR A 1 272 ? -6.593 6.731 4.400 1.00 91.88 272 THR A C 1
ATOM 2113 O O . THR A 1 272 ? -7.068 5.988 3.537 1.00 91.88 272 THR A O 1
ATOM 2116 N N . VAL A 1 273 ? -5.277 6.919 4.517 1.00 89.69 273 VAL A N 1
ATOM 2117 C CA . VAL A 1 273 ? -4.283 6.205 3.704 1.00 89.69 273 VAL A CA 1
ATOM 2118 C C . VAL A 1 273 ? -3.446 5.303 4.601 1.00 89.69 273 VAL A C 1
ATOM 2120 O O . VAL A 1 273 ? -2.777 5.775 5.517 1.00 89.69 273 VAL A O 1
ATOM 2123 N N . VAL A 1 274 ? -3.453 4.007 4.299 1.00 88.25 274 VAL A N 1
ATOM 2124 C CA . VAL A 1 274 ? -2.682 2.971 4.996 1.00 88.25 274 VAL A CA 1
ATOM 2125 C C . VAL A 1 274 ? -1.843 2.236 3.954 1.00 88.25 274 VAL A C 1
ATOM 2127 O O . VAL A 1 274 ? -2.369 1.789 2.943 1.00 88.25 274 VAL A O 1
ATOM 2130 N N . ASN A 1 275 ? -0.520 2.174 4.140 1.00 85.25 275 ASN A N 1
ATOM 2131 C CA . ASN A 1 275 ? 0.424 1.539 3.201 1.00 85.25 275 ASN A CA 1
ATOM 2132 C C . ASN A 1 275 ? 0.255 1.963 1.722 1.00 85.25 275 ASN A C 1
ATOM 2134 O O . ASN A 1 275 ? 0.342 1.139 0.813 1.00 85.25 275 ASN A O 1
ATOM 2138 N N . GLY A 1 276 ? -0.036 3.244 1.463 1.00 82.62 276 GLY A N 1
ATOM 2139 C CA . GLY A 1 276 ? -0.265 3.765 0.105 1.00 82.62 276 GLY A CA 1
ATOM 2140 C C . GLY A 1 276 ? -1.630 3.411 -0.506 1.00 82.62 276 GLY A C 1
ATOM 2141 O O . GLY A 1 276 ? -1.932 3.854 -1.615 1.00 82.62 276 GLY A O 1
ATOM 2142 N N . VAL A 1 277 ? -2.471 2.670 0.219 1.00 88.38 277 VAL A N 1
ATOM 2143 C CA . VAL A 1 277 ? -3.852 2.333 -0.136 1.00 88.38 277 VAL A CA 1
ATOM 2144 C C . VAL A 1 277 ? -4.799 3.308 0.552 1.00 88.38 277 VAL A C 1
ATOM 2146 O O . VAL A 1 277 ? -4.687 3.554 1.752 1.00 88.38 277 VAL A O 1
ATOM 2149 N N . ARG A 1 278 ? -5.746 3.871 -0.201 1.00 91.19 278 ARG A N 1
ATOM 2150 C CA . ARG A 1 278 ? -6.797 4.727 0.357 1.00 91.19 278 ARG A CA 1
ATOM 2151 C C . ARG A 1 278 ? -8.000 3.866 0.726 1.00 91.19 278 ARG A C 1
ATOM 2153 O O . ARG A 1 278 ? -8.565 3.219 -0.154 1.00 91.19 278 ARG A O 1
ATOM 2160 N N . ILE A 1 279 ? -8.386 3.904 1.999 1.00 90.62 279 ILE A N 1
ATOM 2161 C CA . ILE A 1 279 ? -9.556 3.208 2.546 1.00 90.62 279 ILE A CA 1
ATOM 2162 C C . ILE A 1 279 ? -10.545 4.211 3.137 1.00 90.62 279 ILE A C 1
ATOM 2164 O O . ILE A 1 279 ? -10.142 5.213 3.726 1.00 90.62 279 ILE A O 1
ATOM 2168 N N . CYS A 1 280 ? -11.836 3.951 2.981 1.00 91.00 280 CYS A N 1
ATOM 2169 C CA . CYS A 1 280 ? -12.914 4.790 3.501 1.00 91.00 280 CYS A CA 1
ATOM 2170 C C . CYS A 1 280 ? -13.750 4.022 4.524 1.00 91.00 280 CYS A C 1
ATOM 2172 O O . CYS A 1 280 ? -13.858 2.802 4.436 1.00 91.00 280 CYS A O 1
ATOM 2174 N N . GLY A 1 281 ? -14.372 4.726 5.475 1.00 90.25 281 GLY A N 1
ATOM 2175 C CA . GLY A 1 281 ? -15.149 4.080 6.541 1.00 90.25 281 GLY A CA 1
ATOM 2176 C C . GLY A 1 281 ? -16.291 3.198 6.026 1.00 90.25 281 GLY A C 1
ATOM 2177 O O . GLY A 1 281 ? -16.601 2.189 6.641 1.00 90.25 281 GLY A O 1
ATOM 2178 N N . SER A 1 282 ? -16.852 3.518 4.857 1.00 90.19 282 SER A N 1
ATOM 2179 C CA . SER A 1 282 ? -17.880 2.713 4.182 1.00 90.19 282 SER A CA 1
ATOM 2180 C C . SER A 1 282 ? -17.392 1.362 3.648 1.00 90.19 282 SER A C 1
ATOM 2182 O O . SER A 1 282 ? -18.212 0.543 3.242 1.00 90.19 282 SER A O 1
ATOM 2184 N N . GLN A 1 283 ? -16.077 1.143 3.592 1.00 90.12 283 GLN A N 1
ATOM 2185 C CA . GLN A 1 283 ? -15.463 -0.100 3.116 1.00 90.12 283 GLN A CA 1
ATOM 2186 C C . GLN A 1 283 ? -15.129 -1.056 4.265 1.00 90.12 283 GLN A C 1
ATOM 2188 O O . GLN A 1 283 ? -14.852 -2.223 4.010 1.00 90.12 283 GLN A O 1
ATOM 2193 N N . LEU A 1 284 ? -15.139 -0.563 5.505 1.00 90.75 284 LEU A N 1
ATOM 2194 C CA . LEU A 1 284 ? -14.934 -1.361 6.708 1.00 90.75 284 LEU A CA 1
ATOM 2195 C C . LEU A 1 284 ? -16.272 -1.856 7.248 1.00 90.75 284 LEU A C 1
ATOM 2197 O O . LEU A 1 284 ? -17.341 -1.334 6.916 1.00 90.75 284 LEU A O 1
ATOM 2201 N N . SER A 1 285 ? -16.199 -2.856 8.115 1.00 91.25 285 SER A N 1
ATOM 2202 C CA . SER A 1 285 ? -17.346 -3.289 8.898 1.00 91.25 285 SER A CA 1
ATOM 2203 C C . SER A 1 285 ? -17.869 -2.114 9.735 1.00 91.25 285 SER A C 1
ATOM 2205 O O . SER A 1 285 ? -17.075 -1.292 10.211 1.00 91.25 285 SER A O 1
ATOM 2207 N N . PRO A 1 286 ? -19.193 -2.013 9.945 1.00 92.31 286 PRO A N 1
ATOM 2208 C CA . PRO A 1 286 ? -19.753 -1.014 10.845 1.00 92.31 286 PRO A CA 1
ATOM 2209 C C . PRO A 1 286 ? -19.089 -1.076 12.224 1.00 92.31 286 PRO A C 1
ATOM 2211 O O . PRO A 1 286 ? -18.749 -2.160 12.704 1.00 92.31 286 PRO A O 1
ATOM 2214 N N . SER A 1 287 ? -18.926 0.080 12.877 1.00 95.25 287 SER A N 1
ATOM 2215 C CA . SER A 1 287 ? -18.418 0.088 14.248 1.00 95.25 287 SER A CA 1
ATOM 2216 C C . SER A 1 287 ? -19.375 -0.699 15.153 1.00 95.25 287 SER A C 1
ATOM 2218 O O . SER A 1 287 ? -20.586 -0.476 15.087 1.00 95.25 287 SER A O 1
ATOM 2220 N N . PRO A 1 288 ? -18.864 -1.590 16.020 1.00 95.94 288 PRO A N 1
ATOM 2221 C CA . PRO A 1 288 ? -19.688 -2.293 16.998 1.00 95.94 288 PRO A CA 1
ATOM 2222 C C . PRO A 1 288 ? -20.119 -1.392 18.168 1.00 95.94 288 PRO A C 1
ATOM 2224 O O . PRO A 1 288 ? -20.799 -1.864 19.077 1.00 95.94 288 PRO A O 1
ATOM 2227 N N . ILE A 1 289 ? -19.700 -0.122 18.177 1.00 95.56 289 ILE A N 1
ATOM 2228 C CA . ILE A 1 289 ? -20.023 0.865 19.207 1.00 95.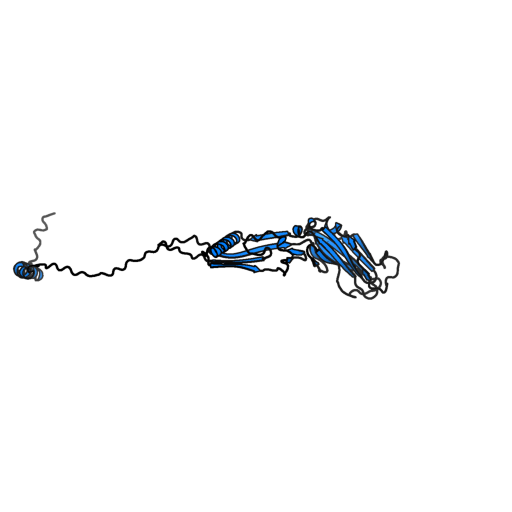56 289 ILE A CA 1
ATOM 2229 C C . ILE A 1 289 ? -20.859 1.963 18.554 1.00 95.56 289 ILE A C 1
ATOM 2231 O O . ILE A 1 289 ? -20.446 2.577 17.565 1.00 95.56 289 ILE A O 1
ATOM 2235 N N . ASN A 1 290 ? -22.033 2.230 19.119 1.00 88.12 290 ASN A N 1
ATOM 2236 C CA . ASN A 1 290 ? -22.930 3.259 18.601 1.00 88.12 290 ASN A CA 1
ATOM 2237 C C . ASN A 1 290 ? -22.240 4.636 18.547 1.00 88.12 290 ASN A C 1
ATOM 2239 O O . ASN A 1 290 ? -21.545 5.032 19.478 1.00 88.12 290 ASN A O 1
ATOM 2243 N N . ASN A 1 291 ? -22.468 5.383 17.461 1.00 87.94 291 ASN A N 1
ATOM 2244 C CA . ASN A 1 291 ? -21.917 6.726 17.215 1.00 87.94 291 ASN A CA 1
ATOM 2245 C C . ASN A 1 291 ? -20.380 6.827 17.127 1.00 87.94 291 ASN A C 1
ATOM 2247 O O . ASN A 1 291 ? -19.846 7.938 17.104 1.00 87.94 291 ASN A O 1
ATOM 2251 N N . ILE A 1 292 ? -19.658 5.707 17.014 1.00 94.88 292 ILE A N 1
ATOM 2252 C CA . ILE A 1 292 ? -18.216 5.712 16.753 1.00 94.88 292 ILE A CA 1
ATOM 2253 C C . ILE A 1 292 ? -17.946 5.521 15.250 1.00 94.88 292 ILE A C 1
ATOM 2255 O O . ILE A 1 292 ? -18.471 4.588 14.639 1.00 94.88 292 ILE A O 1
ATOM 2259 N N . PRO A 1 293 ? -17.115 6.377 14.619 1.00 93.88 293 PRO A N 1
ATOM 2260 C CA . PRO A 1 293 ? -16.755 6.216 13.214 1.00 93.88 293 PRO A CA 1
ATOM 2261 C C . PRO A 1 293 ? -16.034 4.883 12.936 1.00 93.88 293 PRO A C 1
ATOM 2263 O O . PRO A 1 293 ? -15.148 4.510 13.710 1.00 93.88 293 PRO A O 1
ATOM 2266 N N . PRO A 1 294 ? -16.289 4.215 11.791 1.00 93.88 294 PRO A N 1
ATOM 2267 C CA . PRO A 1 294 ? -15.627 2.956 11.436 1.00 93.88 294 PRO A CA 1
ATOM 2268 C C . PRO A 1 294 ? -14.106 3.032 11.271 1.00 93.88 294 PRO A C 1
ATOM 2270 O O . PRO A 1 294 ? -13.471 1.999 11.202 1.00 93.88 294 PRO A O 1
ATOM 2273 N N . LEU A 1 295 ? -13.506 4.222 11.161 1.00 94.19 295 LEU A N 1
ATOM 2274 C CA . LEU A 1 295 ? -12.048 4.401 11.039 1.00 94.19 295 LEU A CA 1
ATOM 2275 C C . LEU A 1 295 ? -11.372 4.835 12.350 1.00 94.19 295 LEU A C 1
ATOM 2277 O O . LEU A 1 295 ? -10.171 5.130 12.362 1.00 94.19 295 LEU A O 1
ATOM 2281 N N . CYS A 1 296 ? -12.131 4.876 13.447 1.00 95.56 296 CYS A N 1
ATOM 2282 C CA . CYS A 1 296 ? -11.617 5.215 14.763 1.00 95.56 296 CYS A CA 1
ATOM 2283 C C . CYS A 1 296 ? -10.679 4.120 15.282 1.00 95.56 296 CYS A C 1
ATOM 2285 O O . CYS A 1 296 ? -11.131 3.026 15.595 1.00 95.56 296 CYS A O 1
ATOM 2287 N N . LYS A 1 297 ? -9.385 4.417 15.436 1.00 96.19 297 LYS A N 1
ATOM 2288 C CA . LYS A 1 297 ? -8.375 3.448 15.895 1.00 96.19 297 LYS A CA 1
ATOM 2289 C C . LYS A 1 297 ? -8.449 3.166 17.388 1.00 96.19 297 LYS A C 1
ATOM 2291 O O . LYS A 1 297 ? -8.099 2.065 17.816 1.00 96.19 297 LYS A O 1
ATOM 2296 N N . LYS A 1 298 ? -8.863 4.155 18.183 1.00 97.31 298 LYS A N 1
ATOM 2297 C CA . LYS A 1 298 ? -8.978 4.033 19.637 1.00 97.31 298 LYS A CA 1
ATOM 2298 C C . LYS A 1 298 ? -10.199 4.757 20.171 1.00 97.31 298 LYS A C 1
ATOM 2300 O O . LYS A 1 298 ? -10.418 5.923 19.847 1.00 97.31 298 LYS A O 1
ATOM 2305 N N . VAL A 1 299 ? -10.930 4.084 21.049 1.00 97.94 299 VAL A N 1
ATOM 2306 C CA . VAL A 1 299 ? -12.087 4.623 21.767 1.00 97.94 299 VAL A CA 1
ATOM 2307 C C . VAL A 1 299 ? -11.783 4.603 23.257 1.00 97.94 299 VAL A C 1
ATOM 2309 O O . VAL A 1 299 ? -11.339 3.579 23.776 1.00 97.94 299 VAL A O 1
ATOM 2312 N N . SER A 1 300 ? -12.038 5.720 23.932 1.00 97.69 300 SER A N 1
ATOM 2313 C CA . SER A 1 300 ? -12.042 5.796 25.392 1.00 97.69 300 SER A CA 1
ATOM 2314 C C . SER A 1 300 ? -13.466 5.605 25.897 1.00 97.69 300 SER A C 1
ATOM 2316 O O . SER A 1 300 ? -14.394 6.254 25.402 1.00 97.69 300 SER A O 1
ATOM 2318 N N . VAL A 1 301 ? -13.623 4.707 26.866 1.00 97.12 301 VAL A N 1
ATOM 2319 C CA . VAL A 1 301 ? -14.882 4.409 27.545 1.00 97.12 301 VAL A CA 1
ATOM 2320 C C . VAL A 1 301 ? -14.718 4.819 28.997 1.00 97.12 301 VAL A C 1
ATOM 2322 O O . VAL A 1 301 ? -13.886 4.252 29.701 1.00 97.12 301 VAL A O 1
ATOM 2325 N N . LYS A 1 302 ? -15.506 5.800 29.434 1.00 95.56 302 LYS A N 1
ATOM 2326 C CA . LYS A 1 302 ? -15.612 6.200 30.837 1.00 95.56 302 LYS A CA 1
ATOM 2327 C C . LYS A 1 302 ? -17.080 6.279 31.201 1.00 95.56 302 LYS A C 1
ATOM 2329 O O . LYS A 1 302 ? -17.795 7.094 30.629 1.00 95.56 302 LYS A O 1
ATOM 2334 N N . GLY A 1 303 ? -17.524 5.444 32.124 1.00 92.56 303 GLY A N 1
ATOM 2335 C CA . GLY A 1 303 ? -18.899 5.409 32.598 1.00 92.56 303 GLY A CA 1
ATOM 2336 C C . GLY A 1 303 ? -18.945 5.092 34.082 1.00 92.56 303 GLY A C 1
ATOM 2337 O O . GLY A 1 303 ? -18.237 4.196 34.537 1.00 92.56 303 GLY A O 1
ATOM 2338 N N . SER A 1 304 ? -19.777 5.821 34.812 1.00 88.12 304 SER A N 1
ATOM 2339 C CA . SER A 1 304 ? -20.073 5.605 36.222 1.00 88.12 304 SER A CA 1
ATOM 2340 C C . SER A 1 304 ? -21.561 5.328 36.378 1.00 88.12 304 SER A C 1
ATOM 2342 O O . SER A 1 304 ? -22.388 6.105 35.899 1.00 88.12 304 SER A O 1
ATOM 2344 N N . TYR A 1 305 ? -21.886 4.232 37.053 1.00 83.12 305 TYR A N 1
ATOM 2345 C CA . TYR A 1 305 ? -23.235 3.853 37.453 1.00 83.12 305 TYR A CA 1
ATOM 2346 C C . TYR A 1 305 ? -23.363 4.056 38.961 1.00 83.12 305 TYR A C 1
ATOM 2348 O O . TYR A 1 305 ? -23.000 3.189 39.751 1.00 83.12 305 TYR A O 1
ATOM 2356 N N . ASP A 1 306 ? -23.885 5.212 39.360 1.00 70.69 306 ASP A N 1
ATOM 2357 C CA . ASP A 1 306 ? -24.215 5.503 40.757 1.00 70.69 306 ASP A CA 1
ATOM 2358 C C . ASP A 1 306 ? -25.658 6.005 40.835 1.00 70.69 306 ASP A C 1
ATOM 2360 O O . ASP A 1 306 ? -25.931 7.190 41.013 1.00 70.69 306 ASP A O 1
ATOM 2364 N N . PHE A 1 307 ? -26.605 5.097 40.582 1.00 64.31 307 PHE A N 1
ATOM 2365 C CA . PHE A 1 307 ? -28.033 5.398 40.650 1.00 64.31 307 PHE A CA 1
ATOM 2366 C C . PHE A 1 307 ? -28.706 4.598 41.764 1.00 64.31 307 PHE A C 1
ATOM 2368 O O . PHE A 1 307 ? -28.692 3.365 41.770 1.00 64.31 307 PHE A O 1
ATOM 2375 N N . CYS A 1 308 ? -29.334 5.322 42.692 1.00 56.47 308 CYS A N 1
ATOM 2376 C CA . CYS A 1 308 ? -30.153 4.777 43.768 1.00 56.47 308 CYS A CA 1
ATOM 2377 C C . CYS A 1 308 ? -31.615 5.197 43.576 1.00 56.47 308 CYS A C 1
ATOM 2379 O O . CYS A 1 308 ? -31.927 6.385 43.594 1.00 56.47 308 CYS A O 1
ATOM 2381 N N . TRP A 1 309 ? -32.522 4.227 43.417 1.00 53.22 309 TRP A N 1
ATOM 2382 C CA . TRP A 1 309 ? -33.965 4.475 43.495 1.00 53.22 309 TRP A CA 1
ATOM 2383 C C . TRP A 1 309 ? -34.407 4.458 44.956 1.00 53.22 309 TRP A C 1
ATOM 2385 O O . TRP A 1 309 ? -34.259 3.439 45.631 1.00 53.22 309 TRP A O 1
ATOM 2395 N N . PHE A 1 310 ? -34.979 5.564 45.431 1.00 49.94 310 PHE A N 1
ATOM 2396 C CA . PHE A 1 310 ? -35.716 5.580 46.688 1.00 49.94 310 PHE A CA 1
ATOM 2397 C C . PHE A 1 310 ? -37.143 5.099 46.428 1.00 49.94 310 PHE A C 1
ATOM 2399 O O . PHE A 1 310 ? -37.909 5.751 45.720 1.00 49.94 310 PHE A O 1
ATOM 2406 N N . LEU A 1 311 ? -37.489 3.932 46.971 1.00 48.50 311 LEU A N 1
ATOM 2407 C CA . LEU A 1 311 ? -38.878 3.487 47.042 1.00 48.50 311 LEU A CA 1
ATOM 2408 C C . LEU A 1 311 ? -39.567 4.301 48.147 1.00 48.50 311 LEU A C 1
ATOM 2410 O O . LEU A 1 311 ? -39.232 4.129 49.319 1.00 48.50 311 LEU A O 1
ATOM 2414 N N . LEU A 1 312 ? -40.458 5.217 47.750 1.00 47.00 312 LEU A N 1
ATOM 2415 C CA . LEU A 1 312 ? -41.382 5.930 48.644 1.00 47.00 312 LEU A CA 1
ATOM 2416 C C . LEU A 1 312 ? -42.516 5.012 49.117 1.00 47.00 312 LEU A C 1
ATOM 2418 O O . LEU A 1 312 ? -42.996 4.202 48.289 1.00 47.00 312 LEU A O 1
#